Protein AF-A0A4D8PKE2-F1 (afdb_monomer_lite)

Secondary structure (DSSP, 8-state):
--SS-HHHHHHHHHHHHHHHHT--SSHHHHHHHHHHHHHHHHHHHHHHTS---SHHHHHHHHHHHH-TTTS----HHHHHHHHHHHHHHHHHHHHHHHHHHHTS-------PPPEETTTTEEHHHHHHHHHHHHHTT-HHHHHHHHHHHHHS---SHHHHHHHHHHHH-GGG--SSS-HHHHHHHHHHHHHHHHHHHHSSS-PPPPEETTTTEEHHHHHHHHHHHHHHHHTS--SSHHHHHHHHHHHHHHHHHHHHHHTSPP-SHHHHHHHHHHHH-GGG-TTTSSTHHHHHHHHHHHHHHHHHHHS---HHHHHHHHHHHHHHHHHHH----SS--HHHHHHHHHHHT--HHHHHHHHHHHHHHHHHH--

Sequence (371 aa):
MLGIPFREAATRLAALVKEQDELPDTPEADARSDEITEQWEVLGRAILGSIPRTPADSVAVIDTALCPAIGPNMDRTVATLFQRVRGVLVQAALDAVQREEGSASKATGGEASTMIPGIGLTFTEAAQQIADLVRDGLYHKFEPLEDALLAAQPVTPLDLLAVIDRLLCPEIGLVGEGHRHALALQRVRKALDALFVASVGRATSTVIPSLGLTFRDAVDRCLNLIAQQNSTPTDTEEGEARADAIAVQWIRLADKLLSAVPVNMADGAAIADLLLDDCAGLPNAGVHGAKLVAFSHLRDLLARQGVPASETESFSAGVAAFDGAAAKALCMPTAPTLAMIEAGAAAGGIDPEQARAIYAAMAAAFVKEAA

pLDDT: mean 76.22, std 15.74, range [36.66, 96.5]

Organism: NCBI:txid2970906

Radius of gyration: 29.37 Å; chains: 1; bounding box: 65×68×92 Å

Foldseek 3Di:
DPPDDLVVLLVVLVVLVVVLVPFDPDPVSVVVNVVSLVVSQVSLCVLCVDDQPALVSLLSNLSSLLPPSHHDPDDPVVSVVSVQSNVVSVVVRVVVVCVVVVVPDDDDDFDDADAQPPPRDGLVRLLVVLVVCVVVVVVVPNVVSLLSLLVGQGQALVSLLSLLVVLLNPVVPHAADDPSNLSSLVSSLVNLVVVCVVPPDNDDADALVVVRDGLLRLLVVLVVLLVVLVPQDPPDPVSVVVSVVSLVVSLVSLLSSLLDQGPASVNLSSNSSSSNPNSNVCVPSPCSVSPSNSSVSSSVRSVVVSPDPPCVVVVVVVVVVCVVVCVVVVPPPPADDQVQLVVQCVVVVHDSVVSRVVSNVVVVVVVVVVD

Structure (mmCIF, N/CA/C/O backbone):
data_AF-A0A4D8PKE2-F1
#
_entry.id   AF-A0A4D8PKE2-F1
#
loop_
_atom_site.group_PDB
_atom_site.id
_atom_site.type_symbol
_atom_site.label_atom_id
_atom_site.label_alt_id
_atom_site.label_comp_id
_atom_site.label_asym_id
_atom_site.label_entity_id
_atom_site.label_seq_id
_atom_site.pdbx_PDB_ins_code
_atom_site.Cartn_x
_atom_site.Cartn_y
_atom_site.Cartn_z
_atom_site.occupancy
_atom_site.B_iso_or_equiv
_atom_site.auth_seq_id
_atom_site.auth_comp_id
_atom_site.auth_asym_id
_atom_site.auth_atom_id
_atom_site.pdbx_PDB_model_num
ATOM 1 N N . MET A 1 1 ? -31.417 5.373 -16.799 1.00 56.44 1 MET A N 1
ATOM 2 C CA . MET A 1 1 ? -31.379 4.820 -15.428 1.00 56.44 1 MET A CA 1
ATOM 3 C C . MET A 1 1 ? -30.829 3.412 -15.546 1.00 56.44 1 MET A C 1
ATOM 5 O O . MET A 1 1 ? -31.396 2.652 -16.321 1.00 56.44 1 MET A O 1
ATOM 9 N N . LEU A 1 2 ? -29.720 3.089 -14.873 1.00 65.50 2 LEU A N 1
ATOM 10 C CA . LEU A 1 2 ? -29.216 1.714 -14.803 1.00 65.50 2 LEU A CA 1
ATOM 11 C C . LEU A 1 2 ? -30.296 0.852 -14.135 1.00 65.50 2 LEU A C 1
ATOM 13 O O . LEU A 1 2 ? -30.679 1.122 -13.002 1.00 65.50 2 LEU A O 1
ATOM 17 N N . GLY A 1 3 ? -30.830 -0.149 -14.835 1.00 81.62 3 GLY A N 1
ATOM 18 C CA . GLY A 1 3 ? -31.803 -1.098 -14.271 1.00 81.62 3 GLY A CA 1
ATOM 19 C C . GLY A 1 3 ? -31.197 -2.073 -13.251 1.00 81.62 3 GLY A C 1
ATOM 20 O O . GLY A 1 3 ? -31.859 -3.032 -12.872 1.00 81.62 3 GLY A O 1
ATOM 21 N N . ILE A 1 4 ? -29.942 -1.845 -12.851 1.00 86.25 4 ILE A N 1
ATOM 22 C CA . ILE A 1 4 ? -29.127 -2.653 -11.941 1.00 86.25 4 ILE A CA 1
ATOM 23 C C . ILE A 1 4 ? -28.296 -1.725 -11.027 1.00 86.25 4 ILE A C 1
ATOM 25 O O . ILE A 1 4 ? -28.011 -0.590 -11.423 1.00 86.25 4 ILE A O 1
ATOM 29 N N . PRO A 1 5 ? -27.891 -2.165 -9.822 1.00 87.06 5 PRO A N 1
ATOM 30 C CA . PRO A 1 5 ? -27.025 -1.390 -8.928 1.00 87.06 5 PRO A CA 1
ATOM 31 C C . PRO A 1 5 ? -25.663 -1.039 -9.554 1.00 87.06 5 PRO A C 1
ATOM 33 O O . PRO A 1 5 ? -25.086 -1.846 -10.281 1.00 87.06 5 PRO A O 1
ATOM 36 N N . PHE A 1 6 ? -25.094 0.127 -9.214 1.00 81.12 6 PHE A N 1
ATOM 37 C CA . PHE A 1 6 ? -23.800 0.595 -9.747 1.00 81.12 6 PHE A CA 1
ATOM 38 C C . PHE A 1 6 ? -22.657 -0.398 -9.535 1.00 81.12 6 PHE A C 1
ATOM 40 O O . PHE A 1 6 ? -21.868 -0.635 -10.444 1.00 81.12 6 PHE A O 1
ATOM 47 N N . ARG A 1 7 ? -22.572 -0.999 -8.343 1.00 78.56 7 ARG A N 1
ATOM 48 C CA . ARG A 1 7 ? -21.528 -1.979 -8.022 1.00 78.56 7 ARG A CA 1
ATOM 49 C C . ARG A 1 7 ? -21.616 -3.220 -8.911 1.00 78.56 7 ARG A C 1
ATOM 51 O O . ARG A 1 7 ? -20.594 -3.720 -9.373 1.00 78.56 7 ARG A O 1
ATOM 58 N N . GLU A 1 8 ? -22.829 -3.703 -9.158 1.00 83.19 8 GLU A N 1
ATOM 59 C CA . GLU A 1 8 ? -23.075 -4.856 -10.027 1.00 83.19 8 GLU A CA 1
ATOM 60 C C . GLU A 1 8 ? -22.769 -4.511 -11.490 1.00 83.19 8 GLU A C 1
ATOM 62 O O . GLU A 1 8 ? -22.098 -5.279 -12.176 1.00 83.19 8 GLU A O 1
ATOM 67 N N . ALA A 1 9 ? -23.159 -3.311 -11.931 1.00 83.44 9 ALA A N 1
ATOM 68 C CA . ALA A 1 9 ? -22.819 -2.784 -13.248 1.00 83.44 9 ALA A CA 1
ATOM 69 C C . ALA A 1 9 ? -21.296 -2.691 -13.452 1.00 83.44 9 ALA A C 1
ATOM 71 O O . ALA A 1 9 ? -20.786 -3.210 -14.439 1.00 83.44 9 ALA A O 1
ATOM 72 N N . ALA A 1 10 ? -20.557 -2.107 -12.505 1.00 78.00 10 ALA A N 1
ATOM 73 C CA . ALA A 1 10 ? -19.098 -1.998 -12.575 1.00 78.00 10 ALA A CA 1
ATOM 74 C C . ALA A 1 10 ? -18.398 -3.369 -12.521 1.00 78.00 10 ALA A C 1
ATOM 76 O O . ALA A 1 10 ? -17.440 -3.605 -13.251 1.00 78.00 10 ALA A O 1
ATOM 77 N N . THR A 1 11 ? -18.905 -4.307 -11.713 1.00 85.00 11 THR A N 1
ATOM 78 C CA . THR A 1 11 ? -18.372 -5.682 -11.657 1.00 85.00 11 THR A CA 1
ATOM 79 C C . THR A 1 11 ? -18.560 -6.400 -12.993 1.00 85.00 11 THR A C 1
ATOM 81 O O . THR A 1 11 ? -17.630 -7.023 -13.502 1.00 85.00 11 THR A O 1
ATOM 84 N N . ARG A 1 12 ? -19.750 -6.282 -13.593 1.00 89.81 12 ARG A N 1
ATOM 85 C CA . ARG A 1 12 ? -20.046 -6.852 -14.911 1.00 89.81 12 ARG A CA 1
ATOM 86 C C . ARG A 1 12 ? -19.188 -6.224 -16.007 1.00 89.81 12 ARG A C 1
ATOM 88 O O . ARG A 1 12 ? -18.725 -6.933 -16.890 1.00 89.81 12 ARG A O 1
ATOM 95 N N . LEU A 1 13 ? -18.954 -4.919 -15.928 1.00 86.50 13 LEU A N 1
ATOM 96 C CA . LEU A 1 13 ? -18.088 -4.195 -16.850 1.00 86.50 13 LEU A CA 1
ATOM 97 C C . LEU A 1 13 ? -16.643 -4.707 -16.803 1.00 86.50 13 LEU A C 1
ATOM 99 O O . LEU A 1 13 ? -16.076 -5.029 -17.841 1.00 86.50 13 LEU A O 1
ATOM 103 N N . ALA A 1 14 ? -16.077 -4.850 -15.601 1.00 82.94 14 ALA A N 1
ATOM 104 C CA . ALA A 1 14 ? -14.731 -5.388 -15.416 1.00 82.94 14 ALA A CA 1
ATOM 105 C C . ALA A 1 14 ? -14.609 -6.832 -15.928 1.00 82.94 14 ALA A C 1
ATOM 107 O O . ALA A 1 14 ? -13.584 -7.198 -16.498 1.00 82.94 14 ALA A O 1
ATOM 108 N N . ALA A 1 15 ? -15.659 -7.643 -15.760 1.00 90.75 15 ALA A N 1
ATOM 109 C CA . ALA A 1 15 ? -15.700 -9.000 -16.295 1.00 90.75 15 ALA A CA 1
ATOM 110 C C . ALA A 1 15 ? -15.700 -9.024 -17.832 1.00 90.75 15 ALA A C 1
ATOM 112 O O . ALA A 1 15 ? -14.986 -9.835 -18.406 1.00 90.75 15 ALA A O 1
ATOM 113 N N . LEU A 1 16 ? -16.441 -8.120 -18.486 1.00 89.69 16 LEU A N 1
ATOM 114 C CA . LEU A 1 16 ? -16.464 -8.002 -19.949 1.00 89.69 16 LEU A CA 1
ATOM 115 C C . LEU A 1 16 ? -15.104 -7.568 -20.513 1.00 89.69 16 LEU A C 1
ATOM 117 O O . LEU A 1 16 ? -14.619 -8.185 -21.453 1.00 89.69 16 LEU A O 1
ATOM 121 N N . VAL A 1 17 ? -14.461 -6.560 -19.913 1.00 86.69 17 VAL A N 1
ATOM 122 C CA . VAL A 1 17 ? -13.112 -6.122 -20.330 1.00 86.69 17 VAL A CA 1
ATOM 123 C C . VAL A 1 17 ? -12.108 -7.264 -20.187 1.00 86.69 17 VAL A C 1
ATOM 125 O O . VAL A 1 17 ? -11.341 -7.538 -21.102 1.00 86.69 17 VAL A O 1
ATOM 128 N N . LYS A 1 18 ? -12.166 -7.993 -19.069 1.00 89.38 18 LYS A N 1
ATOM 129 C CA . LYS A 1 18 ? -11.310 -9.158 -18.853 1.00 89.38 18 LYS A CA 1
ATOM 130 C C . LYS A 1 18 ? -11.583 -10.284 -19.859 1.00 89.38 18 LYS A C 1
ATOM 1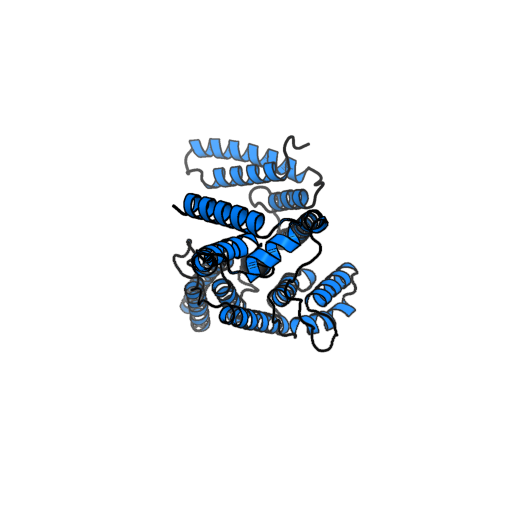32 O O . LYS A 1 18 ? -10.636 -10.887 -20.347 1.00 89.38 18 LYS A O 1
ATOM 137 N N . GLU A 1 19 ? -12.850 -10.578 -20.155 1.00 92.94 19 GLU A N 1
ATOM 138 C CA . GLU A 1 19 ? -13.221 -11.585 -21.159 1.00 92.94 19 GLU A CA 1
ATOM 139 C C . GLU A 1 19 ? -12.631 -11.223 -22.526 1.00 92.94 19 GLU A C 1
ATOM 141 O O . GLU A 1 19 ? -12.093 -12.096 -23.198 1.00 92.94 19 GLU A O 1
ATOM 146 N N . GLN A 1 20 ? -12.673 -9.941 -22.901 1.00 89.31 20 GLN A N 1
ATOM 147 C CA . GLN A 1 20 ? -12.077 -9.448 -24.140 1.00 89.31 20 GLN A CA 1
ATOM 148 C C . GLN A 1 20 ? -10.550 -9.598 -24.165 1.00 89.31 20 GLN A C 1
ATOM 150 O O . GLN A 1 20 ? -10.014 -10.070 -25.163 1.00 89.31 20 GLN A O 1
ATOM 155 N N . ASP A 1 21 ? -9.861 -9.246 -23.074 1.00 88.00 21 ASP A N 1
ATOM 156 C CA . ASP A 1 21 ? -8.399 -9.375 -22.953 1.00 88.00 21 ASP A CA 1
ATOM 157 C C . ASP A 1 21 ? -7.917 -10.839 -23.034 1.00 88.00 21 ASP A C 1
ATOM 159 O O . ASP A 1 21 ? -6.763 -11.104 -23.376 1.00 88.00 21 ASP A O 1
ATOM 163 N N . GLU A 1 22 ? -8.785 -11.801 -22.703 1.00 93.19 22 GLU A N 1
ATOM 164 C CA . GLU A 1 22 ? -8.491 -13.240 -22.711 1.00 93.19 22 GLU A CA 1
ATOM 165 C C . GLU A 1 22 ? -8.842 -13.935 -24.044 1.00 93.19 22 GLU A C 1
ATOM 167 O O . GLU A 1 22 ? -8.567 -15.131 -24.201 1.00 93.19 22 GLU A O 1
ATOM 172 N N . LEU A 1 23 ? -9.430 -13.223 -25.014 1.00 92.38 23 LEU A N 1
ATOM 173 C CA . LEU A 1 23 ? -9.794 -13.798 -26.309 1.00 92.38 23 LEU A CA 1
ATOM 174 C C . LEU A 1 23 ? -8.551 -14.200 -27.137 1.00 92.38 23 LEU A C 1
ATOM 176 O O . LEU A 1 23 ? -7.570 -13.458 -27.199 1.00 92.38 23 LEU A O 1
ATOM 180 N N . PRO A 1 24 ? -8.569 -15.372 -27.805 1.00 90.38 24 PRO A N 1
ATOM 181 C CA . PRO A 1 24 ? -7.471 -15.804 -28.669 1.00 90.38 24 PRO A CA 1
ATOM 182 C C . PRO A 1 24 ? -7.448 -15.017 -29.986 1.00 90.38 24 PRO A C 1
ATOM 184 O O . PRO A 1 24 ? -8.496 -14.651 -30.496 1.00 90.38 24 PRO A O 1
ATOM 187 N N . ASP A 1 25 ? -6.275 -14.837 -30.594 1.00 92.69 25 ASP A N 1
ATOM 188 C CA . ASP A 1 25 ? -6.114 -14.152 -31.891 1.00 92.69 25 ASP A CA 1
ATOM 189 C C . ASP A 1 25 ? -6.652 -15.019 -33.052 1.00 92.69 25 ASP A C 1
ATOM 191 O O . ASP A 1 25 ? -5.927 -15.807 -33.667 1.00 92.69 25 ASP A O 1
ATOM 195 N N . THR A 1 26 ? -7.970 -14.964 -33.270 1.00 95.00 26 THR A N 1
ATOM 196 C CA . THR A 1 26 ? -8.702 -15.751 -34.274 1.00 95.00 26 THR A CA 1
ATOM 197 C C . THR A 1 26 ? -9.858 -14.938 -34.867 1.00 95.00 26 THR A C 1
ATOM 199 O O . THR A 1 26 ? -10.459 -14.139 -34.151 1.00 95.00 26 THR A O 1
ATOM 202 N N . PRO A 1 27 ? -10.261 -15.182 -36.128 1.00 90.38 27 PRO A N 1
ATOM 203 C CA . PRO A 1 27 ? -11.373 -14.455 -36.749 1.00 90.38 27 PRO A CA 1
ATOM 204 C C . PRO A 1 27 ? -12.706 -14.587 -35.993 1.00 90.38 27 PRO A C 1
ATOM 206 O O . PRO A 1 27 ? -13.516 -13.662 -35.970 1.00 90.38 27 PRO A O 1
ATOM 209 N N . GLU A 1 28 ? -12.964 -15.737 -35.367 1.00 90.06 28 GLU A N 1
ATOM 210 C CA . GLU A 1 28 ? -14.149 -15.944 -34.530 1.00 90.06 28 GLU A CA 1
ATOM 211 C C . GLU A 1 28 ? -14.091 -15.128 -33.231 1.00 90.06 28 GLU A C 1
ATOM 213 O O . GLU A 1 28 ? -15.124 -14.669 -32.738 1.00 90.06 28 GLU A O 1
ATOM 218 N N . ALA A 1 29 ? -12.891 -14.931 -32.684 1.00 91.56 29 ALA A N 1
ATOM 219 C CA . ALA A 1 29 ? -12.680 -14.083 -31.524 1.00 91.56 29 ALA A CA 1
ATOM 220 C C . ALA A 1 29 ? -12.801 -12.593 -31.858 1.00 91.56 29 ALA A C 1
ATOM 222 O O . ALA A 1 29 ? -13.272 -11.851 -31.005 1.00 91.56 29 ALA A O 1
ATOM 223 N N . ASP A 1 30 ? -12.489 -12.162 -33.083 1.00 89.12 30 ASP A N 1
ATOM 224 C CA . ASP A 1 30 ? -12.721 -10.777 -33.516 1.00 89.12 30 ASP A CA 1
ATOM 225 C C . ASP A 1 30 ? -14.213 -10.421 -33.442 1.00 89.12 30 ASP A C 1
ATOM 227 O O . ASP A 1 30 ? -14.597 -9.433 -32.818 1.00 89.12 30 ASP A O 1
ATOM 231 N N . ALA A 1 31 ? -15.082 -11.288 -33.976 1.00 92.81 31 ALA A N 1
ATOM 232 C CA . ALA A 1 31 ? -16.530 -11.086 -33.906 1.00 92.81 31 ALA A CA 1
ATOM 233 C C . ALA A 1 31 ? -17.052 -11.070 -32.455 1.00 92.81 31 ALA A C 1
ATOM 235 O O . ALA A 1 31 ? -17.973 -10.321 -32.125 1.00 92.81 31 ALA A O 1
ATOM 236 N N . ARG A 1 32 ? -16.459 -11.887 -31.573 1.00 94.06 32 ARG A N 1
ATOM 237 C CA . ARG A 1 32 ? -16.784 -11.891 -30.139 1.00 94.06 32 ARG A CA 1
ATOM 238 C C . ARG A 1 32 ? -16.260 -10.639 -29.430 1.00 94.06 32 ARG A C 1
ATOM 240 O O . ARG A 1 32 ? -16.947 -10.111 -28.561 1.00 94.06 32 ARG A O 1
ATOM 247 N N . SER A 1 33 ? -15.078 -10.162 -29.806 1.00 91.62 33 SER A N 1
ATOM 248 C CA . SER A 1 33 ? -14.458 -8.938 -29.298 1.00 91.62 33 SER A CA 1
ATOM 249 C C . SER A 1 33 ? -15.324 -7.723 -29.619 1.00 91.62 33 SER A C 1
ATOM 251 O O . SER A 1 33 ? -15.584 -6.914 -28.729 1.00 91.62 33 SER A O 1
ATOM 253 N N . ASP A 1 34 ? -15.865 -7.640 -30.837 1.00 91.56 34 ASP A N 1
ATOM 254 C CA . ASP A 1 34 ? -16.797 -6.582 -31.241 1.00 91.56 34 ASP A CA 1
ATOM 255 C C . ASP A 1 34 ? -18.087 -6.604 -30.400 1.00 91.56 34 ASP A C 1
ATOM 257 O O . ASP A 1 34 ? -18.522 -5.569 -29.890 1.00 91.56 34 ASP A O 1
ATOM 261 N N . GLU A 1 35 ? -18.672 -7.789 -30.186 1.00 93.62 35 GLU A N 1
ATOM 262 C CA . GLU A 1 35 ? -19.875 -7.951 -29.357 1.00 93.62 35 GLU A CA 1
ATOM 263 C C . GLU A 1 35 ? -19.622 -7.538 -27.897 1.00 93.62 35 GLU A C 1
ATOM 265 O O . GLU A 1 35 ? -20.424 -6.821 -27.293 1.00 93.62 35 GLU A O 1
ATOM 270 N N . ILE A 1 36 ? -18.500 -7.975 -27.316 1.00 90.56 36 ILE A N 1
ATOM 271 C CA . ILE A 1 36 ? -18.108 -7.612 -25.949 1.00 90.56 36 ILE A CA 1
ATOM 272 C C . ILE A 1 36 ? -17.840 -6.106 -25.851 1.00 90.56 36 ILE A C 1
ATOM 274 O O . ILE A 1 36 ? -18.268 -5.484 -24.875 1.00 90.56 36 ILE A O 1
ATOM 278 N N . THR A 1 37 ? -17.210 -5.520 -26.875 1.00 89.75 37 THR A N 1
ATOM 279 C CA . THR A 1 37 ? -16.953 -4.077 -26.977 1.00 89.75 37 THR A CA 1
ATOM 280 C C . THR A 1 37 ? -18.236 -3.277 -26.910 1.00 89.75 37 THR A C 1
ATOM 282 O O . THR A 1 37 ? -18.372 -2.392 -26.066 1.00 89.75 37 THR A O 1
ATOM 285 N N . GLU A 1 38 ? -19.224 -3.634 -27.727 1.00 91.75 38 GLU A N 1
ATOM 286 C CA . GLU A 1 38 ? -20.524 -2.970 -27.705 1.00 91.75 38 GLU A CA 1
ATOM 287 C C . GLU A 1 38 ? -21.188 -3.079 -26.319 1.00 91.75 38 GLU A C 1
ATOM 289 O O . GLU A 1 38 ? -21.714 -2.095 -25.786 1.00 91.75 38 GLU A O 1
ATOM 294 N N . GLN A 1 39 ? -21.120 -4.256 -25.687 1.00 89.62 39 GLN A N 1
ATOM 295 C CA . GLN A 1 39 ? -21.717 -4.482 -24.371 1.00 89.62 39 GLN A CA 1
ATOM 296 C C . GLN A 1 39 ? -21.064 -3.645 -23.268 1.00 89.62 39 GLN A C 1
ATOM 298 O O . GLN A 1 39 ? -21.783 -3.021 -22.472 1.00 89.62 39 GLN A O 1
ATOM 303 N N . TRP A 1 40 ? -19.730 -3.617 -23.187 1.00 90.19 40 TRP A N 1
ATOM 304 C CA . TRP A 1 40 ? -19.072 -2.819 -22.159 1.00 90.19 40 TRP A CA 1
ATOM 305 C C . TRP A 1 40 ? -19.150 -1.324 -22.473 1.00 90.19 40 TRP A C 1
ATOM 307 O O . TRP A 1 40 ? -19.299 -0.540 -21.540 1.00 90.19 40 TRP A O 1
ATOM 317 N N . GLU A 1 41 ? -19.174 -0.888 -23.737 1.00 85.75 41 GLU A N 1
ATOM 318 C CA . GLU A 1 41 ? -19.356 0.529 -24.079 1.00 85.75 41 GLU A CA 1
ATOM 319 C C . GLU A 1 41 ? -20.720 1.062 -23.628 1.00 85.75 41 GLU A C 1
ATOM 321 O O . GLU A 1 41 ? -20.819 2.163 -23.070 1.00 85.75 41 GLU A O 1
ATOM 326 N N . VAL A 1 42 ? -21.787 0.294 -23.873 1.00 90.06 42 VAL A N 1
ATOM 327 C CA . VAL A 1 42 ? -23.150 0.653 -23.458 1.00 90.06 42 VAL A CA 1
ATOM 328 C C . VAL A 1 42 ? -23.226 0.741 -21.935 1.00 90.06 42 VAL A C 1
ATOM 330 O O . VAL A 1 42 ? -23.769 1.709 -21.391 1.00 90.06 42 VAL A O 1
ATOM 333 N N . LEU A 1 43 ? -22.655 -0.241 -21.236 1.00 87.31 43 LEU A N 1
ATOM 334 C CA . LEU A 1 43 ? -22.664 -0.295 -19.778 1.00 87.31 43 LEU A CA 1
ATOM 335 C C . LEU A 1 43 ? -21.788 0.805 -19.155 1.00 87.31 43 LEU A C 1
ATOM 337 O O . LEU A 1 43 ? -22.222 1.478 -18.219 1.00 87.31 43 LEU A O 1
ATOM 341 N N . GLY A 1 44 ? -20.605 1.050 -19.717 1.00 83.44 44 GLY A N 1
ATOM 342 C CA . GLY A 1 44 ? -19.683 2.107 -19.315 1.00 83.44 44 GLY A CA 1
ATOM 343 C C . GLY A 1 44 ? -20.302 3.492 -19.479 1.00 83.44 44 GLY A C 1
ATOM 344 O O . GLY A 1 44 ? -20.326 4.271 -18.527 1.00 83.44 44 GLY A O 1
ATOM 345 N N . ARG A 1 45 ? -20.922 3.780 -20.634 1.00 84.38 45 ARG A N 1
ATOM 346 C CA . ARG A 1 45 ? -21.674 5.031 -20.843 1.00 84.38 45 ARG A CA 1
ATOM 347 C C . ARG A 1 45 ? -22.841 5.178 -19.873 1.00 84.38 45 ARG A C 1
ATOM 349 O O . ARG A 1 45 ? -23.084 6.278 -19.381 1.00 84.38 45 ARG A O 1
ATOM 356 N N . ALA A 1 46 ? -23.553 4.093 -19.573 1.00 85.19 46 ALA A N 1
ATOM 357 C CA . ALA A 1 46 ? -24.648 4.127 -18.610 1.00 85.19 46 ALA A CA 1
ATOM 358 C C . ALA A 1 46 ? -24.163 4.444 -17.183 1.00 85.19 46 ALA A C 1
ATOM 360 O O . ALA A 1 46 ? -24.835 5.201 -16.480 1.00 85.19 46 ALA A O 1
ATOM 361 N N . ILE A 1 47 ? -23.006 3.918 -16.768 1.00 81.94 47 ILE A N 1
ATOM 362 C CA . ILE A 1 47 ? -22.373 4.232 -15.478 1.00 81.94 47 ILE A CA 1
ATOM 363 C C . ILE A 1 47 ? -21.890 5.683 -15.449 1.00 81.94 47 ILE A C 1
ATOM 365 O O . ILE A 1 47 ? -22.288 6.430 -14.557 1.00 81.94 47 ILE A O 1
ATOM 369 N N . LEU A 1 48 ? -21.113 6.110 -16.447 1.00 84.31 48 LEU A N 1
ATOM 370 C CA . LEU A 1 48 ? -20.546 7.463 -16.514 1.00 84.31 48 LEU A CA 1
ATOM 371 C C . LEU A 1 48 ? -21.613 8.558 -16.667 1.00 84.31 48 LEU A C 1
ATOM 373 O O . LEU A 1 48 ? -21.433 9.670 -16.178 1.00 84.31 48 LEU A O 1
ATOM 377 N N . GLY A 1 49 ? -22.731 8.256 -17.329 1.00 82.69 49 GLY A N 1
ATOM 378 C CA . GLY A 1 49 ? -23.856 9.178 -17.498 1.00 82.69 49 GLY A CA 1
ATOM 379 C C . GLY A 1 49 ? -24.833 9.217 -16.319 1.00 82.69 49 GLY A C 1
ATOM 380 O O . GLY A 1 49 ? -25.791 9.992 -16.349 1.00 82.69 49 GLY A O 1
ATOM 381 N N . SER A 1 50 ? -24.643 8.378 -15.297 1.00 83.19 50 SER A N 1
ATOM 382 C CA . SER A 1 50 ? -25.533 8.313 -14.137 1.00 83.19 50 SER A CA 1
ATOM 383 C C . SER A 1 50 ? -24.986 9.134 -12.966 1.00 83.19 50 SER A C 1
ATOM 385 O O . SER A 1 50 ? -23.790 9.158 -12.704 1.00 83.19 50 SER A O 1
ATOM 387 N N . ILE A 1 51 ? -25.879 9.794 -12.222 1.00 86.56 51 ILE A N 1
ATOM 388 C CA . ILE A 1 51 ? -25.508 10.563 -11.026 1.00 86.56 51 ILE A CA 1
ATOM 389 C C . ILE A 1 51 ? -25.368 9.585 -9.846 1.00 86.56 51 ILE A C 1
ATOM 391 O O . ILE A 1 51 ? -26.382 8.985 -9.463 1.00 86.56 51 ILE A O 1
ATOM 395 N N . PRO A 1 52 ? -24.165 9.406 -9.265 1.00 83.38 52 PRO A N 1
ATOM 396 C CA . PRO A 1 52 ? -23.979 8.534 -8.109 1.00 83.38 52 PRO A CA 1
ATOM 397 C C . PRO A 1 52 ? -24.726 9.098 -6.893 1.00 83.38 52 PRO A C 1
ATOM 399 O O . PRO A 1 52 ? -24.746 10.312 -6.682 1.00 83.38 52 PRO A O 1
ATOM 402 N N . ARG A 1 53 ? -25.372 8.231 -6.103 1.00 83.81 53 ARG A N 1
ATOM 403 C CA . ARG A 1 53 ? -26.181 8.642 -4.935 1.00 83.81 53 ARG A CA 1
ATOM 404 C C . ARG A 1 53 ? -25.515 8.324 -3.605 1.00 83.81 53 ARG A C 1
ATOM 406 O O . ARG A 1 53 ? -25.898 8.889 -2.585 1.00 83.81 53 ARG A O 1
ATOM 413 N N . THR A 1 54 ? -24.533 7.436 -3.622 1.00 81.75 54 THR A N 1
ATOM 414 C CA . THR A 1 54 ? -23.738 7.043 -2.461 1.00 81.75 54 THR A CA 1
ATOM 415 C C . THR A 1 54 ? -22.244 7.170 -2.773 1.00 81.75 54 THR A C 1
ATOM 417 O O . THR A 1 54 ? -21.863 7.120 -3.946 1.00 81.75 54 THR A O 1
ATOM 420 N N . PRO A 1 55 ? -21.369 7.281 -1.756 1.00 75.88 55 PRO A N 1
ATOM 421 C CA . PRO A 1 55 ? -19.921 7.238 -1.967 1.00 75.88 55 PRO A CA 1
ATOM 422 C C . PRO A 1 55 ? -19.463 5.975 -2.711 1.00 75.88 55 PRO A C 1
ATOM 424 O O . PRO A 1 55 ? -18.592 6.051 -3.572 1.00 75.88 55 PRO A O 1
ATOM 427 N N . ALA A 1 56 ? -20.099 4.828 -2.448 1.00 74.06 56 ALA A N 1
ATOM 428 C CA . ALA A 1 56 ? -19.830 3.579 -3.158 1.00 74.06 56 ALA A CA 1
ATOM 429 C C . ALA A 1 56 ? -20.198 3.657 -4.653 1.00 74.06 56 ALA A C 1
ATOM 431 O O . ALA A 1 56 ? -19.440 3.174 -5.495 1.00 74.06 56 ALA A O 1
ATOM 432 N N . ASP A 1 57 ? -21.312 4.313 -5.000 1.00 79.38 57 ASP A N 1
ATOM 433 C CA . ASP A 1 57 ? -21.662 4.577 -6.403 1.00 79.38 57 ASP A CA 1
ATOM 434 C C . ASP A 1 57 ? -20.619 5.487 -7.062 1.00 79.38 57 ASP A C 1
ATOM 436 O O . ASP A 1 57 ? -20.232 5.263 -8.207 1.00 79.38 57 ASP A O 1
ATOM 440 N N . SER A 1 58 ? -20.127 6.501 -6.341 1.00 78.62 58 SER A N 1
ATOM 441 C CA . SER A 1 58 ? -19.090 7.406 -6.846 1.00 78.62 58 SER A CA 1
ATOM 442 C C . SER A 1 58 ? -17.768 6.677 -7.108 1.00 78.62 58 SER A C 1
ATOM 444 O O . SER A 1 58 ? -17.122 6.951 -8.118 1.00 78.62 58 SER A O 1
ATOM 446 N N . VAL A 1 59 ? -17.388 5.714 -6.259 1.00 77.38 59 VAL A N 1
ATOM 447 C CA . VAL A 1 59 ? -16.225 4.842 -6.505 1.00 77.38 59 VAL A CA 1
ATOM 448 C C . VAL A 1 59 ? -16.430 4.014 -7.772 1.00 77.38 59 VAL A C 1
ATOM 450 O O . VAL A 1 59 ? -15.539 3.985 -8.614 1.00 77.38 59 VAL A O 1
ATOM 453 N N . ALA A 1 60 ? -17.609 3.415 -7.964 1.00 75.75 60 ALA A N 1
ATOM 454 C CA . ALA A 1 60 ? -17.912 2.629 -9.163 1.00 75.75 60 ALA A CA 1
ATOM 455 C C . ALA A 1 60 ? -17.843 3.462 -10.461 1.00 75.75 60 ALA A C 1
ATOM 457 O O . ALA A 1 60 ? -17.347 2.984 -11.484 1.00 75.75 60 ALA A O 1
ATOM 458 N N . VAL A 1 61 ? -18.297 4.721 -10.420 1.00 78.31 61 VAL A N 1
ATOM 459 C CA . VAL A 1 61 ? -18.177 5.667 -11.545 1.00 78.31 61 VAL A CA 1
ATOM 460 C C . VAL A 1 61 ? -16.714 5.987 -11.846 1.00 78.31 61 VAL A C 1
ATOM 462 O O . VAL A 1 61 ? -16.315 5.985 -13.008 1.00 78.31 61 VAL A O 1
ATOM 465 N N . ILE A 1 62 ? -15.903 6.233 -10.816 1.00 79.31 62 ILE A N 1
ATOM 466 C CA . ILE A 1 62 ? -14.483 6.554 -10.989 1.00 79.31 62 ILE A CA 1
ATOM 467 C C . ILE A 1 62 ? -13.685 5.344 -11.475 1.00 79.31 62 ILE A C 1
ATOM 469 O O . ILE A 1 62 ? -12.875 5.496 -12.382 1.00 79.31 62 ILE A O 1
ATOM 473 N N . ASP A 1 63 ? -13.946 4.151 -10.943 1.00 79.62 63 ASP A N 1
ATOM 474 C CA . ASP A 1 63 ? -13.330 2.907 -11.418 1.00 79.62 63 ASP A CA 1
ATOM 475 C C . ASP A 1 63 ? -13.634 2.661 -12.896 1.00 79.62 63 ASP A C 1
ATOM 477 O O . ASP A 1 63 ? -12.750 2.295 -13.669 1.00 79.62 63 ASP A O 1
ATOM 481 N N . THR A 1 64 ? -14.863 2.962 -13.313 1.00 80.06 64 THR A N 1
ATOM 482 C CA . THR A 1 64 ? -15.255 2.898 -14.723 1.00 80.06 64 THR A CA 1
ATOM 483 C C . THR A 1 64 ? -14.524 3.945 -15.567 1.00 80.06 64 THR A C 1
ATOM 485 O O . THR A 1 64 ? -14.066 3.636 -16.662 1.00 80.06 64 THR A O 1
ATOM 488 N N . ALA A 1 65 ? -14.370 5.172 -15.061 1.00 78.44 65 ALA A N 1
ATOM 489 C CA . ALA A 1 65 ? -13.665 6.249 -15.759 1.00 78.44 65 ALA A CA 1
ATOM 490 C C . ALA A 1 65 ? -12.149 6.012 -15.867 1.00 78.44 65 ALA A C 1
ATOM 492 O O . ALA A 1 65 ? -11.521 6.503 -16.799 1.00 78.44 65 ALA A O 1
ATOM 493 N N . LEU A 1 66 ? -11.566 5.283 -14.914 1.00 78.44 66 LEU A N 1
ATOM 494 C CA . LEU A 1 66 ? -10.147 4.926 -14.874 1.00 78.44 66 LEU A CA 1
ATOM 495 C C . LEU A 1 66 ? -9.820 3.663 -15.674 1.00 78.44 66 LEU A C 1
ATOM 497 O O . LEU A 1 66 ? -8.643 3.373 -15.886 1.00 78.44 66 LEU A O 1
ATOM 501 N N . CYS A 1 67 ? -10.831 2.903 -16.098 1.00 80.44 67 CYS A N 1
ATOM 502 C CA . CYS A 1 67 ? -10.630 1.717 -16.914 1.00 80.44 67 CYS A CA 1
ATOM 503 C C . CYS A 1 67 ? -10.066 2.126 -18.289 1.00 80.44 67 CYS A C 1
ATOM 505 O O . CYS A 1 67 ? -10.746 2.861 -19.009 1.00 80.44 67 CYS A O 1
ATOM 507 N N . PRO A 1 68 ? -8.869 1.653 -18.693 1.00 75.81 68 PRO A N 1
ATOM 508 C CA . PRO A 1 68 ? -8.225 2.080 -19.939 1.00 75.81 68 PRO A CA 1
ATOM 509 C C . PRO A 1 68 ? -9.042 1.801 -21.202 1.00 75.81 68 PRO A C 1
ATOM 511 O O . PRO A 1 68 ? -8.913 2.528 -22.180 1.00 75.81 68 PRO A O 1
ATOM 514 N N . ALA A 1 69 ? -9.888 0.767 -21.173 1.00 73.12 69 ALA A N 1
ATOM 515 C CA . ALA A 1 69 ? -10.759 0.421 -22.290 1.00 73.12 69 ALA A CA 1
ATOM 516 C C . ALA A 1 69 ? -11.898 1.439 -22.491 1.00 73.12 69 ALA A C 1
ATOM 518 O O . ALA A 1 69 ? -12.380 1.602 -23.602 1.00 73.12 69 ALA A O 1
ATOM 519 N N . ILE A 1 70 ? -12.324 2.142 -21.435 1.00 73.62 70 ILE A N 1
ATOM 520 C CA . ILE A 1 70 ? -13.641 2.806 -21.369 1.00 73.62 70 ILE A CA 1
ATOM 521 C C . ILE A 1 70 ? -13.525 4.297 -21.099 1.00 73.62 70 ILE A C 1
ATOM 523 O O . ILE A 1 70 ? -14.313 5.103 -21.600 1.00 73.62 70 ILE A O 1
ATOM 527 N N . GLY A 1 71 ? -12.572 4.655 -20.242 1.00 65.88 71 GLY A N 1
ATOM 528 C CA . GLY A 1 71 ? -12.327 6.022 -19.846 1.00 65.88 71 GLY A CA 1
ATOM 529 C C . GLY A 1 71 ? -12.032 6.899 -21.059 1.00 65.88 71 GLY A C 1
ATOM 530 O O . GLY A 1 71 ? -11.492 6.422 -22.061 1.00 65.88 71 GLY A O 1
ATOM 531 N N . PRO A 1 72 ? -12.340 8.208 -20.996 1.00 67.06 72 PRO A N 1
ATOM 532 C CA . PRO A 1 72 ? -11.744 9.138 -21.942 1.00 67.06 72 PRO A CA 1
ATOM 533 C C . PRO A 1 72 ? -10.227 8.936 -21.937 1.00 67.06 72 PRO A C 1
ATOM 535 O O . PRO A 1 72 ? -9.660 8.535 -20.923 1.00 67.06 72 PRO A O 1
ATOM 538 N N . ASN A 1 73 ? -9.567 9.225 -23.055 1.00 69.88 73 ASN A N 1
ATOM 539 C CA . ASN A 1 73 ? -8.113 9.166 -23.129 1.00 69.88 73 ASN A CA 1
ATOM 540 C C . ASN A 1 73 ? -7.543 10.235 -22.174 1.00 69.88 73 ASN A C 1
ATOM 542 O O . ASN A 1 73 ? -7.423 11.409 -22.527 1.00 69.88 73 ASN A O 1
ATOM 546 N N . MET A 1 74 ? -7.345 9.851 -20.912 1.00 68.69 74 MET A N 1
ATOM 547 C CA . MET A 1 74 ? -6.937 10.734 -19.832 1.00 68.69 74 MET A CA 1
ATOM 548 C C . MET A 1 74 ? -5.424 10.829 -19.857 1.00 68.69 74 MET A C 1
ATOM 550 O O . MET A 1 74 ? -4.725 9.815 -19.892 1.00 68.69 74 MET A O 1
ATOM 554 N N . ASP A 1 75 ? -4.901 12.048 -19.778 1.00 74.88 75 ASP A N 1
ATOM 555 C CA . ASP A 1 75 ? -3.491 12.191 -19.466 1.00 74.88 75 ASP A CA 1
ATOM 556 C C . ASP A 1 75 ? -3.197 11.659 -18.049 1.00 74.88 75 ASP A C 1
ATOM 558 O O . ASP A 1 75 ? -4.076 11.495 -17.191 1.00 74.88 75 ASP A O 1
ATOM 562 N N . ARG A 1 76 ? -1.917 11.383 -17.795 1.00 61.06 76 ARG A N 1
ATOM 563 C CA . ARG A 1 76 ? -1.444 10.806 -16.533 1.00 61.06 76 ARG A CA 1
ATOM 564 C C . ARG A 1 76 ? -1.812 11.657 -15.312 1.00 61.06 76 ARG A C 1
ATOM 566 O O . ARG A 1 76 ? -2.019 11.106 -14.229 1.00 61.06 76 ARG A O 1
ATOM 573 N N . THR A 1 77 ? -1.902 12.975 -15.468 1.00 53.94 77 THR A N 1
ATOM 574 C CA . THR A 1 77 ? -2.243 13.908 -14.388 1.00 53.94 77 THR A CA 1
ATOM 575 C C . THR A 1 77 ? -3.714 13.766 -14.012 1.00 53.94 77 THR A C 1
ATOM 577 O O . THR A 1 77 ? -4.039 13.654 -12.829 1.00 53.94 77 THR A O 1
ATOM 580 N N . VAL A 1 78 ? -4.599 13.686 -15.008 1.00 54.88 78 VAL A N 1
ATOM 581 C CA . VAL A 1 78 ? -6.039 13.486 -14.807 1.00 54.88 78 VAL A CA 1
ATOM 582 C C . VAL A 1 78 ? -6.321 12.104 -14.215 1.00 54.88 78 VAL A C 1
ATOM 584 O O . VAL A 1 78 ? -7.042 12.012 -13.223 1.00 54.88 78 VAL A O 1
ATOM 587 N N . ALA A 1 79 ? -5.682 11.040 -14.712 1.00 61.84 79 ALA A N 1
ATOM 588 C CA . ALA A 1 79 ? -5.816 9.703 -14.124 1.00 61.84 79 ALA A CA 1
ATOM 589 C C . ALA A 1 79 ? -5.368 9.675 -12.649 1.00 61.84 79 ALA A C 1
ATOM 591 O O . ALA A 1 79 ? -6.037 9.100 -11.789 1.00 61.84 79 ALA A O 1
ATOM 592 N N . THR A 1 80 ? -4.273 10.371 -12.329 1.00 59.72 80 THR A N 1
ATOM 593 C CA . THR A 1 80 ? -3.788 10.512 -10.947 1.00 59.72 80 THR A CA 1
ATOM 594 C C . THR A 1 80 ? -4.797 11.258 -10.069 1.00 59.72 80 THR A C 1
ATOM 596 O O . THR A 1 80 ? -5.018 10.868 -8.924 1.00 59.72 80 THR A O 1
ATOM 599 N N . LEU A 1 81 ? -5.444 12.308 -10.585 1.00 55.91 81 LEU A N 1
ATOM 600 C CA . LEU A 1 81 ? -6.496 13.029 -9.866 1.00 55.91 81 LEU A CA 1
ATOM 601 C C . LEU A 1 81 ? -7.707 12.131 -9.584 1.00 55.91 81 LEU A C 1
ATOM 603 O O . LEU A 1 81 ? -8.182 12.093 -8.452 1.00 55.91 81 LEU A O 1
ATOM 607 N N . PHE A 1 82 ? -8.174 11.371 -10.573 1.00 63.78 82 PHE A N 1
ATOM 608 C CA . PHE A 1 82 ? -9.293 10.444 -10.392 1.00 63.78 82 PHE A CA 1
ATOM 609 C C . PHE A 1 82 ? -8.962 9.343 -9.376 1.00 63.78 82 PHE A C 1
ATOM 611 O O . PHE A 1 82 ? -9.778 9.068 -8.499 1.00 63.78 82 PHE A O 1
ATOM 618 N N . GLN A 1 83 ? -7.744 8.791 -9.397 1.00 67.62 83 GLN A N 1
ATOM 619 C CA . GLN A 1 83 ? -7.273 7.848 -8.372 1.00 67.62 83 GLN A CA 1
ATOM 620 C C . GLN A 1 83 ? -7.260 8.464 -6.961 1.00 67.62 83 GLN A C 1
ATOM 622 O O . GLN A 1 83 ? -7.608 7.802 -5.984 1.00 67.62 83 GLN A O 1
ATOM 627 N N . ARG A 1 84 ? -6.920 9.753 -6.831 1.00 55.91 84 ARG A N 1
ATOM 628 C CA . ARG A 1 84 ? -6.972 10.466 -5.541 1.00 55.91 84 ARG A CA 1
ATOM 629 C C . ARG A 1 84 ? -8.405 10.638 -5.045 1.00 55.91 84 ARG A C 1
ATOM 631 O O . ARG A 1 84 ? -8.692 10.328 -3.891 1.00 55.91 84 ARG A O 1
ATOM 638 N N . VAL A 1 85 ? -9.311 11.086 -5.915 1.00 60.84 85 VAL A N 1
ATOM 639 C CA . VAL A 1 85 ? -10.738 11.248 -5.582 1.00 60.84 85 VAL A CA 1
ATOM 640 C C . VAL A 1 85 ? -11.359 9.897 -5.210 1.00 60.84 85 VAL A C 1
ATOM 642 O O . VAL A 1 85 ? -12.117 9.815 -4.244 1.00 60.84 85 VAL A O 1
ATOM 645 N N . ARG A 1 86 ? -10.971 8.819 -5.904 1.00 77.50 86 ARG A N 1
ATOM 646 C CA . ARG A 1 86 ? -11.341 7.444 -5.555 1.00 77.50 86 ARG A CA 1
ATOM 647 C C . ARG A 1 86 ? -10.959 7.099 -4.117 1.00 77.50 86 ARG A C 1
ATOM 649 O O . ARG A 1 86 ? -11.805 6.610 -3.377 1.00 77.50 86 ARG A O 1
ATOM 656 N N . GLY A 1 87 ? -9.713 7.365 -3.717 1.00 58.88 87 GLY A N 1
ATOM 657 C CA . GLY A 1 87 ? -9.227 7.087 -2.362 1.00 58.88 87 GLY A CA 1
ATOM 658 C C . GLY A 1 87 ? -10.053 7.789 -1.281 1.00 58.88 87 GLY A C 1
ATOM 659 O O . GLY A 1 87 ? -10.481 7.151 -0.320 1.00 58.88 87 GLY A O 1
ATOM 660 N N . VAL A 1 88 ? -10.366 9.074 -1.485 1.00 61.94 88 VAL A N 1
ATOM 661 C CA . VAL A 1 88 ? -11.215 9.858 -0.567 1.00 61.94 88 VAL A CA 1
ATOM 662 C C . VAL A 1 88 ? -12.623 9.266 -0.457 1.00 61.94 88 VAL A C 1
ATOM 664 O O . VAL A 1 88 ? -13.172 9.161 0.638 1.00 61.94 88 VAL A O 1
ATOM 667 N N . LEU A 1 89 ? -13.216 8.843 -1.575 1.00 62.72 89 LEU A N 1
ATOM 668 C CA . LEU A 1 89 ? -14.566 8.272 -1.587 1.00 62.72 89 LEU A CA 1
ATOM 669 C C . LEU A 1 89 ? -14.632 6.871 -0.976 1.00 62.72 89 LEU A C 1
ATOM 671 O O . LEU A 1 89 ? -15.616 6.556 -0.310 1.00 62.72 89 LEU A O 1
ATOM 675 N N . VAL A 1 90 ? -13.592 6.051 -1.155 1.00 66.62 90 VAL A N 1
ATOM 676 C CA . VAL A 1 90 ? -13.464 4.762 -0.458 1.00 66.62 90 VAL A CA 1
ATOM 677 C C . VAL A 1 90 ? -13.404 4.992 1.048 1.00 66.62 90 VAL A C 1
ATOM 679 O O . VAL A 1 90 ? -14.124 4.323 1.783 1.00 66.62 90 VAL A O 1
ATOM 682 N N . GLN A 1 91 ? -12.621 5.973 1.507 1.00 61.66 91 GLN A N 1
ATOM 683 C CA . GLN A 1 91 ? -12.569 6.316 2.927 1.00 61.66 91 GLN A CA 1
ATOM 684 C C . GLN A 1 91 ? -13.934 6.780 3.447 1.00 61.66 91 GLN A C 1
ATOM 686 O O . GLN A 1 91 ? -14.418 6.262 4.446 1.00 61.66 91 GLN A O 1
ATOM 691 N N . ALA A 1 92 ? -14.614 7.673 2.723 1.00 63.66 92 ALA A N 1
ATOM 692 C CA . ALA A 1 92 ? -15.950 8.130 3.097 1.00 63.66 92 ALA A CA 1
ATOM 693 C C . ALA A 1 92 ? -16.984 6.987 3.142 1.00 63.66 92 ALA A C 1
ATOM 695 O O . ALA A 1 92 ? -17.879 7.001 3.989 1.00 63.66 92 ALA A O 1
ATOM 696 N N . ALA A 1 93 ? -16.868 5.998 2.248 1.00 63.91 93 ALA A N 1
ATOM 697 C CA . ALA A 1 93 ? -17.709 4.804 2.253 1.00 63.91 93 ALA A CA 1
ATOM 698 C C . ALA A 1 93 ? -17.425 3.910 3.472 1.00 63.91 93 ALA A C 1
ATOM 700 O O . ALA A 1 93 ? -18.366 3.458 4.120 1.00 63.91 93 ALA A O 1
ATOM 701 N N . LEU A 1 94 ? -16.150 3.692 3.810 1.00 67.19 94 LEU A N 1
ATOM 702 C CA . LEU A 1 94 ? -15.746 2.925 4.992 1.00 67.19 94 LEU A CA 1
ATOM 703 C C . LEU A 1 94 ? -16.221 3.600 6.283 1.00 67.19 94 LEU A C 1
ATOM 705 O O . LEU A 1 94 ? -16.829 2.942 7.123 1.00 67.19 94 LEU A O 1
ATOM 709 N N . ASP A 1 95 ? -16.044 4.916 6.400 1.00 68.25 95 ASP A N 1
ATOM 710 C CA . ASP A 1 95 ? -16.522 5.688 7.547 1.00 68.25 95 ASP A CA 1
ATOM 711 C C . ASP A 1 95 ? -18.054 5.624 7.678 1.00 68.25 95 ASP A C 1
ATOM 713 O O . ASP A 1 95 ? -18.594 5.647 8.783 1.00 68.25 95 ASP A O 1
ATOM 717 N N . ALA A 1 96 ? -18.788 5.584 6.559 1.00 66.44 96 ALA A N 1
ATOM 718 C CA . ALA A 1 96 ? -20.245 5.458 6.573 1.00 66.44 96 ALA A CA 1
ATOM 719 C C . ALA A 1 96 ? -20.688 4.089 7.110 1.00 66.44 96 ALA A C 1
ATOM 721 O O . ALA A 1 96 ? -21.544 4.043 7.991 1.00 66.44 96 ALA A O 1
ATOM 722 N N . VAL A 1 97 ? -20.050 3.003 6.659 1.00 65.75 97 VAL A N 1
ATOM 723 C CA . VAL A 1 97 ? -20.306 1.642 7.163 1.00 65.75 97 VAL A CA 1
ATOM 724 C C . VAL A 1 97 ? -19.966 1.541 8.653 1.00 65.75 97 VAL A C 1
ATOM 726 O O . VAL A 1 97 ? -20.774 1.061 9.443 1.00 65.75 97 VAL A O 1
ATOM 729 N N . GLN A 1 98 ? -18.825 2.091 9.074 1.00 67.06 98 GLN A N 1
ATOM 730 C CA . GLN A 1 98 ? -18.418 2.091 10.482 1.00 67.06 98 GLN A CA 1
ATOM 731 C C . GLN A 1 98 ? -19.347 2.921 11.379 1.00 67.06 98 GLN A C 1
ATOM 733 O O . GLN A 1 98 ? -19.542 2.571 12.541 1.00 67.06 98 GLN A O 1
ATOM 738 N N . ARG A 1 99 ? -19.956 4.007 10.878 1.00 66.25 99 ARG A N 1
ATOM 739 C CA . ARG A 1 99 ? -20.975 4.766 11.633 1.00 66.25 99 ARG A CA 1
ATOM 740 C C . ARG A 1 99 ? -22.287 3.993 11.787 1.00 66.25 99 ARG A C 1
ATOM 742 O O . ARG A 1 99 ? -22.936 4.111 12.829 1.00 66.25 99 ARG A O 1
ATOM 749 N N . GLU A 1 100 ? -22.672 3.211 10.780 1.00 61.34 100 GLU A N 1
ATOM 750 C CA . GLU A 1 100 ? -23.853 2.341 10.849 1.00 61.34 100 GLU A CA 1
ATOM 751 C C . GLU A 1 100 ? -23.636 1.173 11.826 1.00 61.34 100 GLU A C 1
ATOM 753 O O . GLU A 1 100 ? -24.518 0.882 12.634 1.00 61.34 100 GLU A O 1
ATOM 758 N N . GLU A 1 101 ? -22.440 0.580 11.850 1.00 52.25 101 GLU A N 1
ATOM 759 C CA . GLU A 1 101 ? -22.079 -0.506 12.777 1.00 52.25 101 GLU A CA 1
ATOM 760 C C . GLU A 1 101 ? -21.775 -0.001 14.205 1.00 52.25 101 GLU A C 1
ATOM 762 O O . GLU A 1 101 ? -22.135 -0.633 15.202 1.00 52.25 101 GLU A O 1
ATOM 767 N N . GLY A 1 102 ? -21.175 1.186 14.331 1.00 47.38 102 GLY A N 1
ATOM 768 C CA . GLY A 1 102 ? -20.761 1.799 15.598 1.00 47.38 102 GLY A CA 1
ATOM 769 C C . GLY A 1 102 ? -21.903 2.337 16.464 1.00 47.38 102 GLY A C 1
ATOM 770 O O . GLY A 1 102 ? -21.695 2.650 17.636 1.00 47.38 102 GLY A O 1
ATOM 771 N N . SER A 1 103 ? -23.130 2.395 15.942 1.00 44.56 103 SER A N 1
ATOM 772 C CA . SER A 1 103 ? -24.303 2.788 16.734 1.00 44.56 103 SER A CA 1
ATOM 773 C C . SER A 1 103 ? -24.746 1.709 17.740 1.00 44.56 103 SER A C 1
ATOM 775 O O . SER A 1 103 ? -25.590 1.990 18.592 1.00 44.56 103 SER A O 1
ATOM 777 N N . ALA A 1 104 ? -24.164 0.500 17.696 1.00 44.53 104 ALA A N 1
ATOM 778 C CA . ALA A 1 104 ? -24.521 -0.611 18.583 1.00 44.53 104 ALA A CA 1
ATOM 779 C C . ALA A 1 104 ? -23.445 -1.022 19.609 1.00 44.53 104 ALA A C 1
ATOM 781 O O . ALA A 1 104 ? -23.755 -1.810 20.500 1.00 44.53 104 ALA A O 1
ATOM 782 N N . SER A 1 105 ? -22.213 -0.500 19.552 1.00 43.44 105 SER A N 1
ATOM 783 C CA . SER A 1 105 ? -21.137 -0.957 20.448 1.00 43.44 105 SER A CA 1
ATOM 784 C C . SER A 1 105 ? -20.473 0.195 21.191 1.00 43.44 105 SER A C 1
ATOM 786 O O . SER A 1 105 ? -19.601 0.897 20.681 1.00 43.44 105 SER A O 1
ATOM 788 N N . LYS A 1 106 ? -20.904 0.395 22.438 1.00 44.41 106 LYS A N 1
ATOM 789 C CA . LYS A 1 106 ? -20.237 1.281 23.389 1.00 44.41 106 LYS A CA 1
ATOM 790 C C . LYS A 1 106 ? -19.353 0.430 24.306 1.00 44.41 106 LYS A C 1
ATOM 792 O O . LYS A 1 106 ? -19.871 -0.276 25.162 1.00 44.41 106 LYS A O 1
ATOM 797 N N . ALA A 1 107 ? -18.042 0.615 24.141 1.00 47.91 107 ALA A N 1
ATOM 798 C CA . ALA A 1 107 ? -16.931 0.225 25.016 1.00 47.91 107 ALA A CA 1
ATOM 799 C C . ALA A 1 107 ? -16.581 -1.272 25.133 1.00 47.91 107 ALA A C 1
ATOM 801 O O . ALA A 1 107 ? -17.337 -2.058 25.686 1.00 47.91 107 ALA A O 1
ATOM 802 N N . THR A 1 108 ? -15.337 -1.613 24.773 1.00 36.66 108 THR A N 1
ATOM 803 C CA . THR A 1 108 ? -14.316 -2.110 25.722 1.00 36.66 108 THR A CA 1
ATOM 804 C C . THR A 1 108 ? -12.907 -2.095 25.090 1.00 36.66 108 THR A C 1
ATOM 806 O O . THR A 1 108 ? -12.679 -2.647 24.024 1.00 36.66 108 THR A O 1
ATOM 809 N N . GLY A 1 109 ? -11.951 -1.437 25.759 1.00 40.91 109 GLY A N 1
ATOM 810 C CA . GLY A 1 109 ? -10.561 -1.912 25.881 1.00 40.91 109 GLY A CA 1
ATOM 811 C C . GLY A 1 109 ? -9.587 -1.923 24.691 1.00 40.91 109 GLY A C 1
ATOM 812 O O . GLY A 1 109 ? -8.597 -2.638 24.798 1.00 40.91 109 GLY A O 1
ATOM 813 N N . GLY A 1 110 ? -9.793 -1.179 23.601 1.00 46.66 110 GLY A N 1
ATOM 814 C CA . GLY A 1 110 ? -8.752 -1.027 22.565 1.00 46.66 110 GLY A CA 1
ATOM 815 C C . GLY A 1 110 ? -7.566 -0.194 23.071 1.00 46.66 110 GLY A C 1
ATOM 816 O O . GLY A 1 110 ? -7.788 0.833 23.716 1.00 46.66 110 GLY A O 1
ATOM 817 N N . GLU A 1 111 ? -6.327 -0.635 22.816 1.00 57.34 111 GLU A N 1
ATOM 818 C CA . GLU A 1 111 ? -5.100 0.102 23.166 1.00 57.34 111 GLU A CA 1
ATOM 819 C C . GLU A 1 111 ? -5.213 1.558 22.699 1.00 57.34 111 GLU A C 1
ATOM 821 O O . GLU A 1 111 ? -5.329 1.832 21.508 1.00 57.34 111 GLU A O 1
ATOM 826 N N . ALA A 1 112 ? -5.244 2.499 23.643 1.00 74.94 112 ALA A N 1
ATOM 827 C CA . ALA A 1 112 ? -5.416 3.909 23.325 1.00 74.94 112 ALA A CA 1
ATOM 828 C C . ALA A 1 112 ? -4.192 4.441 22.559 1.00 74.94 112 ALA A C 1
ATOM 830 O O . ALA A 1 112 ? -3.054 4.133 22.920 1.00 74.94 112 ALA A O 1
ATOM 831 N N . SER A 1 113 ? -4.429 5.263 21.529 1.00 80.81 113 SER A N 1
ATOM 832 C CA . SER A 1 113 ? -3.366 5.983 20.816 1.00 80.81 113 SER A CA 1
ATOM 833 C C . SER A 1 113 ? -2.480 6.758 21.797 1.00 80.81 113 SER A C 1
ATOM 835 O O . SER A 1 113 ? -2.957 7.305 22.797 1.00 80.81 113 SER A O 1
ATOM 837 N N . THR A 1 114 ? -1.176 6.790 21.529 1.00 87.94 114 THR A N 1
ATOM 838 C CA . THR A 1 114 ? -0.203 7.413 22.428 1.00 87.94 114 THR A CA 1
ATOM 839 C C . THR A 1 114 ? -0.129 8.924 22.237 1.00 87.94 114 THR A C 1
ATOM 841 O O . THR A 1 114 ? -0.452 9.465 21.181 1.00 87.94 114 THR A O 1
ATOM 844 N N . MET A 1 115 ? 0.294 9.631 23.286 1.00 91.12 115 MET A N 1
ATOM 845 C CA . MET A 1 115 ? 0.475 11.085 23.265 1.00 91.12 115 MET A CA 1
ATOM 846 C C . MET A 1 115 ? 1.734 11.473 22.482 1.00 91.12 115 MET A C 1
ATOM 848 O O . MET A 1 115 ? 2.818 10.956 22.755 1.00 91.12 115 MET A O 1
ATOM 852 N N . ILE A 1 116 ? 1.619 12.455 21.589 1.00 85.88 116 ILE A N 1
ATOM 853 C CA . ILE A 1 116 ? 2.748 13.072 20.893 1.00 85.88 116 ILE A CA 1
ATOM 854 C C . ILE A 1 116 ? 3.439 14.075 21.833 1.00 85.88 116 ILE A C 1
ATOM 856 O O . ILE A 1 116 ? 2.816 15.054 22.275 1.00 85.88 116 ILE A O 1
ATOM 860 N N . PRO A 1 117 ? 4.739 13.891 22.130 1.00 81.50 117 PRO A N 1
ATOM 861 C CA . PRO A 1 117 ? 5.490 14.834 22.948 1.00 81.50 117 PRO A CA 1
ATOM 862 C C . PRO A 1 117 ? 5.515 16.236 22.326 1.00 81.50 117 PRO A C 1
ATOM 864 O O . PRO A 1 117 ? 5.821 16.401 21.149 1.00 81.50 117 PRO A O 1
ATOM 867 N N . GLY A 1 118 ? 5.232 17.259 23.134 1.00 82.06 118 GLY A N 1
ATOM 868 C CA . GLY A 1 118 ? 5.368 18.669 22.747 1.00 82.06 118 GLY A CA 1
ATOM 869 C C . GLY A 1 118 ? 4.089 19.357 22.261 1.00 82.06 118 GLY A C 1
ATOM 870 O O . GLY A 1 118 ? 4.009 20.575 22.384 1.00 82.06 118 GLY A O 1
ATOM 871 N N . ILE A 1 119 ? 3.077 18.614 21.795 1.00 87.69 119 ILE A N 1
ATOM 872 C CA . ILE A 1 119 ? 1.797 19.195 21.333 1.00 87.69 119 ILE A CA 1
ATOM 873 C C . ILE A 1 119 ? 0.589 18.816 22.196 1.00 87.69 119 ILE A C 1
ATOM 875 O O . ILE A 1 119 ? -0.454 19.449 22.083 1.00 87.69 119 ILE A O 1
ATOM 879 N N . GLY A 1 120 ? 0.724 17.824 23.086 1.00 86.50 120 GLY A N 1
ATOM 880 C CA . GLY A 1 120 ? -0.344 17.452 24.021 1.00 86.50 120 GLY A CA 1
ATOM 881 C C . GLY A 1 120 ? -1.573 16.827 23.354 1.00 86.50 120 GLY A C 1
ATOM 882 O O . GLY A 1 120 ? -2.660 16.906 23.915 1.00 86.50 120 GLY A O 1
ATOM 883 N N . LEU A 1 121 ? -1.390 16.214 22.183 1.00 86.38 121 LEU A N 1
ATOM 884 C CA . LEU A 1 121 ? -2.410 15.491 21.422 1.00 86.38 121 LEU A CA 1
ATOM 885 C C . LEU A 1 121 ? -1.958 14.047 21.220 1.00 86.38 121 LEU A C 1
ATOM 887 O O . LEU A 1 121 ? -0.757 13.792 21.122 1.00 86.38 121 LEU A O 1
ATOM 891 N N . THR A 1 122 ? -2.895 13.112 21.122 1.00 90.69 122 THR A N 1
ATOM 892 C CA . THR A 1 122 ? -2.615 11.749 20.645 1.00 90.69 122 THR A CA 1
ATOM 893 C C . THR A 1 122 ? -2.319 11.724 19.142 1.00 90.69 122 THR A C 1
ATOM 895 O O . THR A 1 122 ? -2.641 12.681 18.431 1.00 90.69 122 THR A O 1
ATOM 898 N N . PHE A 1 123 ? -1.737 10.636 18.621 1.00 86.12 123 PHE A N 1
ATOM 899 C CA . PHE A 1 123 ? -1.544 10.477 17.169 1.00 86.12 123 PHE A CA 1
ATOM 900 C C . PHE A 1 123 ? -2.863 10.582 16.399 1.00 86.12 123 PHE A C 1
ATOM 902 O O . PHE A 1 123 ? -2.930 11.283 15.389 1.00 86.12 123 PHE A O 1
ATOM 909 N N . THR A 1 124 ? -3.922 9.945 16.899 1.00 83.56 124 THR A N 1
ATOM 910 C CA . THR A 1 124 ? -5.255 10.004 16.286 1.00 83.56 124 THR A CA 1
ATOM 911 C C . THR A 1 124 ? -5.863 11.406 16.322 1.00 83.56 124 THR A C 1
ATOM 913 O O . THR A 1 124 ? -6.415 11.855 15.320 1.00 83.56 124 THR A O 1
ATOM 916 N N . GLU A 1 125 ? -5.733 12.133 17.437 1.00 86.00 125 GLU A N 1
ATOM 917 C CA . GLU A 1 125 ? -6.239 13.510 17.547 1.00 86.00 125 GLU A CA 1
ATOM 918 C C . GLU A 1 125 ? -5.465 14.469 16.642 1.00 86.00 125 GLU A C 1
ATOM 920 O O . GLU A 1 125 ? -6.075 15.291 15.960 1.00 86.00 125 GLU A O 1
ATOM 925 N N . ALA A 1 126 ? -4.136 14.347 16.592 1.00 85.56 126 ALA A N 1
ATOM 926 C CA . ALA A 1 126 ? -3.306 15.164 15.717 1.00 85.56 126 ALA A CA 1
ATOM 927 C C . ALA A 1 126 ? -3.628 14.901 14.240 1.00 85.56 126 ALA A C 1
ATOM 929 O O . ALA A 1 126 ? -3.822 15.854 13.488 1.00 85.56 126 ALA A O 1
ATOM 930 N N . ALA A 1 127 ? -3.754 13.636 13.824 1.00 83.50 127 ALA A N 1
ATOM 931 C CA . ALA A 1 127 ? -4.134 13.287 12.455 1.00 83.50 127 ALA A CA 1
ATOM 932 C C . ALA A 1 127 ? -5.520 13.842 12.080 1.00 83.50 127 ALA A C 1
ATOM 934 O O . ALA A 1 127 ? -5.669 14.454 11.020 1.00 83.50 127 ALA A O 1
ATOM 935 N N . GLN A 1 128 ? -6.508 13.704 12.971 1.00 82.56 128 GLN A N 1
ATOM 936 C CA . GLN A 1 128 ? -7.851 14.248 12.768 1.00 82.56 128 GLN A CA 1
ATOM 937 C C . GLN A 1 128 ? -7.837 15.778 12.660 1.00 82.56 128 GLN A C 1
ATOM 939 O O . GLN A 1 128 ? -8.419 16.343 11.735 1.00 82.56 128 GLN A O 1
ATOM 944 N N . GLN A 1 129 ? -7.129 16.458 13.563 1.00 85.62 129 GLN A N 1
ATOM 945 C CA . GLN A 1 129 ? -7.034 17.913 13.555 1.00 85.62 129 GLN A CA 1
ATOM 946 C C . GLN A 1 129 ? -6.319 18.434 12.302 1.00 85.62 129 GLN A C 1
ATOM 948 O O . GLN A 1 129 ? -6.723 19.460 11.756 1.00 85.62 129 GLN A O 1
ATOM 953 N N . ILE A 1 130 ? -5.295 17.731 11.808 1.00 81.38 130 ILE A N 1
ATOM 954 C CA . ILE A 1 130 ? -4.676 18.061 10.520 1.00 81.38 130 ILE A CA 1
ATOM 955 C C . ILE A 1 130 ? -5.701 17.921 9.387 1.00 81.38 130 ILE A C 1
ATOM 957 O O . ILE A 1 130 ? -5.823 18.837 8.577 1.00 81.38 130 ILE A O 1
ATOM 961 N N . ALA A 1 131 ? -6.454 16.819 9.333 1.00 77.75 131 ALA A N 1
ATOM 962 C CA . ALA A 1 131 ? -7.460 16.603 8.292 1.00 77.75 131 ALA A CA 1
ATOM 963 C C . ALA A 1 131 ? -8.532 17.709 8.280 1.00 77.75 131 ALA A C 1
ATOM 965 O O . ALA A 1 131 ? -8.917 18.188 7.213 1.00 77.75 131 ALA A O 1
ATOM 966 N N . ASP A 1 132 ? -8.973 18.159 9.457 1.00 79.62 132 ASP A N 1
ATOM 967 C CA . ASP A 1 132 ? -9.920 19.269 9.579 1.00 79.62 132 ASP A CA 1
ATOM 968 C C . ASP A 1 132 ? -9.297 20.605 9.130 1.00 79.62 132 ASP A C 1
ATOM 970 O O . ASP A 1 132 ? -9.913 21.342 8.362 1.00 79.62 132 ASP A O 1
ATOM 974 N N . LEU A 1 133 ? -8.043 20.890 9.505 1.00 80.19 133 LEU A N 1
ATOM 975 C CA . LEU A 1 133 ? -7.329 22.094 9.056 1.00 80.19 133 LEU A CA 1
ATOM 976 C C . LEU A 1 133 ? -7.135 22.140 7.536 1.00 80.19 133 LEU A C 1
ATOM 978 O O . LEU A 1 133 ? -7.232 23.219 6.945 1.00 80.19 133 LEU A O 1
ATOM 982 N N . VAL A 1 134 ? -6.852 20.999 6.902 1.00 75.31 134 VAL A N 1
ATOM 983 C CA . VAL A 1 134 ? -6.710 20.939 5.444 1.00 75.31 134 VAL A CA 1
ATOM 984 C C . VAL A 1 134 ? -8.063 21.113 4.757 1.00 75.31 134 VAL A C 1
ATOM 986 O O . VAL A 1 134 ? -8.158 21.895 3.810 1.00 75.31 134 VAL A O 1
ATOM 989 N N . ARG A 1 135 ? -9.128 20.487 5.279 1.00 78.25 135 ARG A N 1
ATOM 990 C CA . ARG A 1 135 ? -10.502 20.693 4.792 1.00 78.25 135 ARG A CA 1
ATOM 991 C C . ARG A 1 135 ? -10.910 22.169 4.828 1.00 78.25 135 ARG A C 1
ATOM 993 O O . ARG A 1 135 ? -11.551 22.647 3.895 1.00 78.25 135 ARG A O 1
ATOM 1000 N N . ASP A 1 136 ? -10.490 22.888 5.864 1.00 80.75 136 ASP A N 1
ATOM 1001 C CA . ASP A 1 136 ? -10.762 24.316 6.045 1.00 80.75 136 ASP A CA 1
ATOM 1002 C C . ASP A 1 136 ? -9.802 25.230 5.251 1.00 80.75 136 ASP A C 1
ATOM 1004 O O . ASP A 1 136 ? -9.918 26.458 5.302 1.00 80.75 136 ASP A O 1
ATOM 1008 N N . GLY A 1 137 ? -8.833 24.668 4.516 1.00 78.62 137 GLY A N 1
ATOM 1009 C CA . GLY A 1 137 ? -7.849 25.423 3.734 1.00 78.62 137 GLY A CA 1
ATOM 1010 C C . GLY A 1 137 ? -6.841 26.211 4.584 1.00 78.62 137 GLY A C 1
ATOM 1011 O O . GLY A 1 137 ? -6.224 27.166 4.104 1.00 78.62 137 GLY A O 1
ATOM 1012 N N . LEU A 1 138 ? -6.655 25.844 5.855 1.00 80.94 138 LEU A N 1
ATOM 1013 C CA . LEU A 1 138 ? -5.792 26.538 6.815 1.00 80.94 138 LEU A CA 1
ATOM 1014 C C . LEU A 1 138 ? -4.347 26.015 6.776 1.00 80.94 138 LEU A C 1
ATOM 1016 O O . LEU A 1 138 ? -3.775 25.626 7.796 1.00 80.94 138 LEU A O 1
ATOM 1020 N N . TYR A 1 139 ? -3.729 26.071 5.593 1.00 75.44 139 TYR A N 1
ATOM 1021 C CA . TYR A 1 139 ? -2.429 25.447 5.314 1.00 75.44 139 TYR A CA 1
ATOM 1022 C C . TYR A 1 139 ? -1.272 25.916 6.230 1.00 75.44 139 TYR A C 1
ATOM 1024 O O . TYR A 1 139 ? -0.402 25.152 6.619 1.00 75.44 139 TYR A O 1
ATOM 1032 N N . HIS A 1 140 ? -1.279 27.166 6.679 1.00 75.62 140 HIS A N 1
ATOM 1033 C CA . HIS A 1 140 ? -0.232 27.692 7.569 1.00 75.62 140 HIS A CA 1
ATOM 1034 C C . HIS A 1 140 ? -0.283 27.130 9.005 1.00 75.62 140 HIS A C 1
ATOM 1036 O O . HIS A 1 140 ? 0.643 27.353 9.780 1.00 75.62 140 HIS A O 1
ATOM 1042 N N . LYS A 1 141 ? -1.376 26.456 9.395 1.00 77.19 141 LYS A N 1
ATOM 1043 C CA . LYS A 1 141 ? -1.556 25.915 10.753 1.00 77.19 141 LYS A CA 1
ATOM 1044 C C . LYS A 1 141 ? -1.268 24.423 10.859 1.00 77.19 141 LYS A C 1
ATOM 1046 O O . LYS A 1 141 ? -1.062 23.957 11.976 1.00 77.19 141 LYS A O 1
ATOM 1051 N N . PHE A 1 142 ? -1.273 23.683 9.747 1.00 83.25 142 PHE A N 1
ATOM 1052 C CA . PHE A 1 142 ? -1.027 22.240 9.808 1.00 83.25 142 PHE A CA 1
ATOM 1053 C C . PHE A 1 142 ? 0.463 21.893 9.815 1.00 83.25 142 PHE A C 1
ATOM 1055 O O . PHE A 1 142 ? 0.801 20.905 10.452 1.00 83.25 142 PHE A O 1
ATOM 1062 N N . GLU A 1 143 ? 1.351 22.690 9.200 1.00 79.88 143 GLU A N 1
ATOM 1063 C CA . GLU A 1 143 ? 2.786 22.346 9.103 1.00 79.88 143 GLU A CA 1
ATOM 1064 C C . GLU A 1 143 ? 3.432 21.994 10.460 1.00 79.88 143 GLU A C 1
ATOM 1066 O O . GLU A 1 143 ? 4.041 20.930 10.553 1.00 79.88 143 GLU A O 1
ATOM 1071 N N . PRO A 1 144 ? 3.258 22.773 11.553 1.00 83.81 144 PRO A N 1
ATOM 1072 C CA . PRO A 1 144 ? 3.867 22.424 12.840 1.00 83.81 144 PRO A CA 1
ATOM 1073 C C . PRO A 1 144 ? 3.274 21.153 13.462 1.00 83.81 144 PRO A C 1
ATOM 1075 O O . PRO A 1 144 ? 3.957 20.433 14.189 1.00 83.81 144 PRO A O 1
ATOM 1078 N N . LEU A 1 145 ? 1.990 20.896 13.202 1.00 84.00 145 LEU A N 1
ATOM 1079 C CA . LEU A 1 145 ? 1.269 19.741 13.727 1.00 84.00 145 LEU A CA 1
ATOM 1080 C C . LEU A 1 145 ? 1.657 18.465 12.969 1.00 84.00 145 LEU A C 1
ATOM 1082 O O . LEU A 1 145 ? 1.863 17.419 13.577 1.00 84.00 145 LEU A O 1
ATOM 1086 N N . GLU A 1 146 ? 1.817 18.574 11.654 1.00 83.69 146 GLU A N 1
ATOM 1087 C CA . GLU A 1 146 ? 2.348 17.526 10.793 1.00 83.69 146 GLU A CA 1
ATOM 1088 C C . GLU A 1 146 ? 3.805 17.210 11.125 1.00 83.69 146 GLU A C 1
ATOM 1090 O O . GLU A 1 146 ? 4.144 16.041 11.292 1.00 83.69 146 GLU A O 1
ATOM 1095 N N . ASP A 1 147 ? 4.653 18.226 11.298 1.00 84.56 147 ASP A N 1
ATOM 1096 C CA . ASP A 1 147 ? 6.044 18.024 11.700 1.00 84.56 147 ASP A CA 1
ATOM 1097 C C . ASP A 1 147 ? 6.123 17.306 13.052 1.00 84.56 147 ASP A C 1
ATOM 1099 O O . ASP A 1 147 ? 6.916 16.377 13.207 1.00 84.56 147 ASP A O 1
ATOM 1103 N N . ALA A 1 148 ? 5.270 17.672 14.014 1.00 86.38 148 ALA A N 1
ATOM 1104 C CA . ALA A 1 148 ? 5.193 16.988 15.300 1.00 86.38 148 ALA A CA 1
ATOM 1105 C C . ALA A 1 148 ? 4.724 15.528 15.159 1.00 86.38 148 ALA A C 1
ATOM 1107 O O . ALA A 1 148 ? 5.349 14.637 15.737 1.00 86.38 148 ALA A O 1
ATOM 1108 N N . LEU A 1 149 ? 3.678 15.270 14.365 1.00 86.44 149 LEU A N 1
ATOM 1109 C CA . LEU A 1 149 ? 3.156 13.925 14.097 1.00 86.44 149 LEU A CA 1
ATOM 1110 C C . LEU A 1 149 ? 4.212 13.030 13.430 1.00 86.44 149 LEU A C 1
ATOM 1112 O O . LEU A 1 149 ? 4.454 11.913 13.882 1.00 86.44 149 LEU A O 1
ATOM 1116 N N . LEU A 1 150 ? 4.874 13.527 12.383 1.00 85.38 150 LEU A N 1
ATOM 1117 C CA . LEU A 1 150 ? 5.889 12.785 11.633 1.00 85.38 150 LEU A CA 1
ATOM 1118 C C . LEU A 1 150 ? 7.203 12.626 12.416 1.00 85.38 150 LEU A C 1
ATOM 1120 O O . LEU A 1 150 ? 7.942 11.664 12.185 1.00 85.38 150 LEU A O 1
ATOM 1124 N N . ALA A 1 151 ? 7.514 13.546 13.337 1.00 86.38 151 ALA A N 1
ATOM 1125 C CA . ALA A 1 151 ? 8.679 13.465 14.220 1.00 86.38 151 ALA A CA 1
ATOM 1126 C C . ALA A 1 151 ? 8.489 12.496 15.398 1.00 86.38 151 ALA A C 1
ATOM 1128 O O . ALA A 1 151 ? 9.480 11.998 15.947 1.00 86.38 151 ALA A O 1
ATOM 1129 N N . ALA A 1 152 ? 7.245 12.233 15.790 1.00 87.12 152 ALA A N 1
ATOM 1130 C CA . ALA A 1 152 ? 6.918 11.359 16.902 1.00 87.12 152 ALA A CA 1
ATOM 1131 C C . ALA A 1 152 ? 7.192 9.885 16.571 1.00 87.12 152 ALA A C 1
ATOM 1133 O O . ALA A 1 152 ? 7.063 9.444 15.431 1.00 87.12 152 ALA A O 1
ATOM 1134 N N . GLN A 1 153 ? 7.594 9.106 17.578 1.00 88.19 153 GLN A N 1
ATOM 1135 C CA . GLN A 1 153 ? 7.791 7.664 17.432 1.00 88.19 153 GLN A CA 1
ATOM 1136 C C . GLN A 1 153 ? 6.453 6.953 17.686 1.00 88.19 153 GLN A C 1
ATOM 1138 O O . GLN A 1 153 ? 6.005 6.969 18.832 1.00 88.19 153 GLN A O 1
ATOM 1143 N N . PRO A 1 154 ? 5.827 6.325 16.673 1.00 86.69 154 PRO A N 1
ATOM 1144 C CA . PRO A 1 154 ? 4.635 5.520 16.893 1.00 86.69 154 PRO A CA 1
ATOM 1145 C C . PRO A 1 154 ? 5.002 4.279 17.712 1.00 86.69 154 PRO A C 1
ATOM 1147 O O . PRO A 1 154 ? 6.080 3.701 17.519 1.00 86.69 154 PRO A O 1
ATOM 1150 N N . VAL A 1 155 ? 4.125 3.898 18.642 1.00 83.25 155 VAL A N 1
ATOM 1151 C CA . VAL A 1 155 ? 4.340 2.763 19.559 1.00 83.25 155 VAL A CA 1
ATOM 1152 C C . VAL A 1 155 ? 3.242 1.714 19.405 1.00 83.25 155 VAL A C 1
ATOM 1154 O O . VAL A 1 155 ? 3.519 0.526 19.540 1.00 83.25 155 VAL A O 1
ATOM 1157 N N . THR A 1 156 ? 2.019 2.138 19.083 1.00 82.12 156 THR A N 1
ATOM 1158 C CA . THR A 1 156 ? 0.864 1.250 18.887 1.00 82.12 156 THR A CA 1
ATOM 1159 C C . THR A 1 156 ? 0.509 1.095 17.402 1.00 82.12 156 THR A C 1
ATOM 1161 O O . THR A 1 156 ? 0.894 1.937 16.579 1.00 82.12 156 THR A O 1
ATOM 1164 N N . PRO A 1 157 ? -0.269 0.061 17.027 1.00 80.38 157 PRO A N 1
ATOM 1165 C CA . PRO A 1 157 ? -0.823 -0.056 15.677 1.00 80.38 157 PRO A CA 1
ATOM 1166 C C . PRO A 1 157 ? -1.663 1.159 15.253 1.00 80.38 157 PRO A C 1
ATOM 1168 O O . PRO A 1 157 ? -1.623 1.543 14.087 1.00 80.38 157 PRO A O 1
ATOM 1171 N N . LEU A 1 158 ? -2.382 1.798 16.187 1.00 79.69 158 LEU A N 1
ATOM 1172 C CA . LEU A 1 158 ? -3.169 3.006 15.908 1.00 79.69 158 LEU A CA 1
ATOM 1173 C C . LEU A 1 158 ? -2.289 4.222 15.605 1.00 79.69 158 LEU A C 1
ATOM 1175 O O . LEU A 1 158 ? -2.605 4.996 14.704 1.00 79.69 158 LEU A O 1
ATOM 1179 N N . ASP A 1 159 ? -1.164 4.373 16.306 1.00 84.25 159 ASP A N 1
ATOM 1180 C CA . ASP A 1 159 ? -0.210 5.449 16.017 1.00 84.25 159 ASP A CA 1
ATOM 1181 C C . ASP A 1 159 ? 0.401 5.270 14.621 1.00 84.25 159 ASP A C 1
ATOM 1183 O O . ASP A 1 159 ? 0.521 6.224 13.855 1.00 84.25 159 ASP A O 1
ATOM 1187 N N . LEU A 1 160 ? 0.750 4.027 14.269 1.00 81.81 160 LEU A N 1
ATOM 1188 C CA . LEU A 1 160 ? 1.234 3.670 12.936 1.00 81.81 160 LEU A CA 1
ATOM 1189 C C . LEU A 1 160 ? 0.202 3.967 11.846 1.00 81.81 160 LEU A C 1
ATOM 1191 O O . LEU A 1 160 ? 0.565 4.505 10.800 1.00 81.81 160 LEU A O 1
ATOM 1195 N N . LEU A 1 161 ? -1.065 3.632 12.099 1.00 82.25 161 LEU A N 1
ATOM 1196 C CA . LEU A 1 161 ? -2.169 3.903 11.185 1.00 82.25 161 LEU A CA 1
ATOM 1197 C C . LEU A 1 161 ? -2.297 5.407 10.924 1.00 82.25 161 LEU A C 1
ATOM 1199 O O . LEU A 1 161 ? -2.293 5.820 9.771 1.00 82.25 161 LEU A O 1
ATOM 1203 N N . ALA A 1 162 ? -2.286 6.225 11.980 1.00 81.69 162 ALA A N 1
ATOM 1204 C CA . ALA A 1 162 ? -2.349 7.681 11.873 1.00 81.69 162 ALA A CA 1
ATOM 1205 C C . ALA A 1 162 ? -1.178 8.270 11.062 1.00 81.69 162 ALA A C 1
ATOM 1207 O O . ALA A 1 162 ? -1.373 9.179 10.252 1.00 81.69 162 ALA A O 1
ATOM 1208 N N . VAL A 1 163 ? 0.039 7.740 11.238 1.00 84.25 163 VAL A N 1
ATOM 1209 C CA . VAL A 1 163 ? 1.206 8.158 10.444 1.00 84.25 163 VAL A CA 1
ATOM 1210 C C . VAL A 1 163 ? 1.060 7.736 8.978 1.00 84.25 163 VAL A C 1
ATOM 1212 O O . VAL A 1 163 ? 1.323 8.546 8.092 1.00 84.25 163 VAL A O 1
ATOM 1215 N N . ILE A 1 164 ? 0.622 6.505 8.692 1.00 82.44 164 ILE A N 1
ATOM 1216 C CA . ILE A 1 164 ? 0.442 6.014 7.315 1.00 82.44 164 ILE A CA 1
ATOM 1217 C C . ILE A 1 164 ? -0.698 6.737 6.596 1.00 82.44 164 ILE A C 1
ATOM 1219 O O . ILE A 1 164 ? -0.520 7.125 5.444 1.00 82.44 164 ILE A O 1
ATOM 1223 N N . ASP A 1 165 ? -1.826 6.980 7.261 1.00 81.69 165 ASP A N 1
ATOM 1224 C CA . ASP A 1 165 ? -2.931 7.769 6.711 1.00 81.69 165 ASP A CA 1
ATOM 1225 C C . ASP A 1 165 ? -2.471 9.176 6.350 1.00 81.69 165 ASP A C 1
ATOM 1227 O O . ASP A 1 165 ? -2.842 9.712 5.302 1.00 81.69 165 ASP A O 1
ATOM 1231 N N . ARG A 1 166 ? -1.587 9.757 7.173 1.00 81.56 166 ARG A N 1
ATOM 1232 C CA . ARG A 1 166 ? -0.962 11.027 6.828 1.00 81.56 166 ARG A CA 1
ATOM 1233 C C . ARG A 1 166 ? -0.058 10.881 5.609 1.00 81.56 166 ARG A C 1
ATOM 1235 O O . ARG A 1 166 ? -0.236 11.637 4.669 1.00 81.56 166 ARG A O 1
ATOM 1242 N N . LEU A 1 167 ? 0.830 9.891 5.548 1.00 76.81 167 LEU A N 1
ATOM 1243 C CA . LEU A 1 167 ? 1.694 9.655 4.376 1.00 76.81 167 LEU A CA 1
ATOM 1244 C C . LEU A 1 167 ? 0.911 9.381 3.072 1.00 76.81 167 LEU A C 1
ATOM 1246 O O . LEU A 1 167 ? 1.415 9.652 1.981 1.00 76.81 167 LEU A O 1
ATOM 1250 N N . LEU A 1 168 ? -0.313 8.859 3.181 1.00 72.31 168 LEU A N 1
ATOM 1251 C CA . LEU A 1 168 ? -1.247 8.633 2.076 1.00 72.31 168 LEU A CA 1
ATOM 1252 C C . LEU A 1 168 ? -2.035 9.885 1.668 1.00 72.31 168 LEU A C 1
ATOM 1254 O O . LEU A 1 168 ? -2.657 9.895 0.602 1.00 72.31 168 LEU A O 1
ATOM 1258 N N . CYS A 1 169 ? -2.037 10.930 2.496 1.00 69.31 169 CYS A N 1
ATOM 1259 C CA . CYS A 1 169 ? -2.851 12.110 2.272 1.00 69.31 169 CYS A CA 1
ATOM 1260 C C . CYS A 1 169 ? -2.383 12.876 1.013 1.00 69.31 169 CYS A C 1
ATOM 1262 O O . CYS A 1 169 ? -1.230 13.316 0.940 1.00 69.31 169 CYS A O 1
ATOM 1264 N N . PRO A 1 170 ? -3.266 13.090 0.016 1.00 59.78 170 PRO A N 1
ATOM 1265 C CA . PRO A 1 170 ? -2.890 13.684 -1.269 1.00 59.78 170 PRO A CA 1
ATOM 1266 C C . PRO A 1 170 ? -2.363 15.119 -1.176 1.00 59.78 170 PRO A C 1
ATOM 1268 O O . PRO A 1 170 ? -1.620 15.555 -2.055 1.00 59.78 170 PRO A O 1
ATOM 1271 N N . GLU A 1 171 ? -2.776 15.853 -0.142 1.00 61.72 171 GLU A N 1
ATOM 1272 C CA . GLU A 1 171 ? -2.510 17.285 0.040 1.00 61.72 171 GLU A CA 1
ATOM 1273 C C . GLU A 1 171 ? -1.070 17.573 0.488 1.00 61.72 171 GLU A C 1
ATOM 1275 O O . GLU A 1 171 ? -0.603 18.700 0.354 1.00 61.72 171 GLU A O 1
ATOM 1280 N N . ILE A 1 172 ? -0.349 16.552 0.959 1.00 57.41 172 ILE A N 1
ATOM 1281 C CA . ILE A 1 172 ? 1.062 16.639 1.381 1.00 57.41 172 ILE A CA 1
ATOM 1282 C C . ILE A 1 172 ? 2.016 16.335 0.220 1.00 57.41 172 ILE A C 1
ATOM 1284 O O . ILE A 1 172 ? 3.199 16.660 0.265 1.00 57.41 172 ILE A O 1
ATOM 1288 N N . GLY A 1 173 ? 1.498 15.718 -0.846 1.00 54.06 173 GLY A N 1
ATOM 1289 C CA . GLY A 1 173 ? 2.312 15.081 -1.871 1.00 54.06 173 GLY A CA 1
ATOM 1290 C C . GLY A 1 173 ? 2.803 13.709 -1.404 1.00 54.06 173 GLY A C 1
ATOM 1291 O O . GLY A 1 173 ? 3.471 13.562 -0.385 1.00 54.06 173 GLY A O 1
ATOM 1292 N N . LEU A 1 174 ? 2.475 12.670 -2.170 1.00 49.66 174 LEU A N 1
ATOM 1293 C CA . LEU A 1 174 ? 2.941 11.317 -1.890 1.00 49.66 174 LEU A CA 1
ATOM 1294 C C . LEU A 1 174 ? 4.442 11.178 -2.149 1.00 49.66 174 LEU A C 1
ATOM 1296 O O . LEU A 1 174 ? 4.884 11.243 -3.292 1.00 49.66 174 LEU A O 1
ATOM 1300 N N . VAL A 1 175 ? 5.172 10.856 -1.081 1.00 48.75 175 VAL A N 1
ATOM 1301 C CA . VAL A 1 175 ? 6.342 9.962 -1.065 1.00 48.75 175 VAL A CA 1
ATOM 1302 C C . VAL A 1 175 ? 7.384 10.269 -2.145 1.00 48.75 175 VAL A C 1
ATOM 1304 O O . VAL A 1 175 ? 7.448 9.591 -3.180 1.00 48.75 175 VAL A O 1
ATOM 1307 N N . GLY A 1 176 ? 8.285 11.209 -1.850 1.00 46.28 176 GLY A N 1
ATOM 1308 C CA . GLY A 1 176 ? 9.535 11.257 -2.606 1.00 46.28 176 GLY A CA 1
ATOM 1309 C C . GLY A 1 176 ? 10.540 12.356 -2.300 1.00 46.28 176 GLY A C 1
ATOM 1310 O O . GLY A 1 176 ? 11.724 12.092 -2.438 1.00 46.28 176 GLY A O 1
ATOM 1311 N N . GLU A 1 177 ? 10.132 13.562 -1.898 1.00 50.47 177 GLU A N 1
ATOM 1312 C CA . GLU A 1 177 ? 11.052 14.709 -2.075 1.00 50.47 177 GLU A CA 1
ATOM 1313 C C . GLU A 1 177 ? 11.510 15.406 -0.788 1.00 50.47 177 GLU A C 1
ATOM 1315 O O . GLU A 1 177 ? 12.225 16.404 -0.838 1.00 50.47 177 GLU A O 1
ATOM 1320 N N . GLY A 1 178 ? 11.170 14.876 0.391 1.00 64.19 178 GLY A N 1
ATOM 1321 C CA . GLY A 1 178 ? 11.554 15.493 1.661 1.00 64.19 178 GLY A CA 1
ATOM 1322 C C . GLY A 1 178 ? 12.188 14.519 2.642 1.00 64.19 178 GLY A C 1
ATOM 1323 O O . GLY A 1 178 ? 11.575 13.512 2.990 1.00 64.19 178 GLY A O 1
ATOM 1324 N N . HIS A 1 179 ? 13.341 14.900 3.201 1.00 69.56 179 HIS A N 1
ATOM 1325 C CA . HIS A 1 179 ? 14.012 14.233 4.331 1.00 69.56 179 HIS A CA 1
ATOM 1326 C C . HIS A 1 179 ? 13.045 13.857 5.477 1.00 69.56 179 HIS A C 1
ATOM 1328 O O . HIS A 1 179 ? 13.210 12.833 6.135 1.00 69.56 179 HIS A O 1
ATOM 1334 N N . ARG A 1 180 ? 11.979 14.649 5.668 1.00 72.81 180 ARG A N 1
ATOM 1335 C CA . ARG A 1 180 ? 10.905 14.413 6.647 1.00 72.81 180 ARG A CA 1
ATOM 1336 C C . ARG A 1 180 ? 10.131 13.107 6.417 1.00 72.81 180 ARG A C 1
ATOM 1338 O O . ARG A 1 180 ? 9.883 12.380 7.375 1.00 72.81 180 ARG A O 1
ATOM 1345 N N . HIS A 1 181 ? 9.783 12.791 5.169 1.00 74.69 181 HIS A N 1
ATOM 1346 C CA . HIS A 1 181 ? 9.001 11.598 4.825 1.00 74.69 181 HIS A CA 1
ATOM 1347 C C . HIS A 1 181 ? 9.827 10.320 4.990 1.00 74.69 181 HIS A C 1
ATOM 1349 O O . HIS A 1 181 ? 9.334 9.345 5.551 1.00 74.69 181 HIS A O 1
ATOM 1355 N N . ALA A 1 182 ? 11.098 10.349 4.578 1.00 73.62 182 ALA A N 1
ATOM 1356 C CA . ALA A 1 182 ? 12.029 9.243 4.797 1.00 73.62 182 ALA A CA 1
ATOM 1357 C C . ALA A 1 182 ? 12.195 8.945 6.298 1.00 73.62 182 ALA A C 1
ATOM 1359 O O . ALA A 1 182 ? 12.085 7.799 6.732 1.00 73.62 182 ALA A O 1
ATOM 1360 N N . LEU A 1 183 ? 12.352 9.991 7.118 1.00 77.56 183 LEU A N 1
ATOM 1361 C CA . LEU A 1 183 ? 12.457 9.856 8.572 1.00 77.56 183 LEU A CA 1
ATOM 1362 C C . LEU A 1 183 ? 11.172 9.272 9.194 1.00 77.56 183 LEU A C 1
ATOM 1364 O O . LEU A 1 183 ? 11.245 8.419 10.077 1.00 77.56 183 LEU A O 1
ATOM 1368 N N . ALA A 1 184 ? 9.993 9.697 8.728 1.00 80.75 184 ALA A N 1
ATOM 1369 C CA . ALA A 1 184 ? 8.712 9.148 9.175 1.00 80.75 184 ALA A CA 1
ATOM 1370 C C . ALA A 1 184 ? 8.562 7.663 8.808 1.00 80.75 184 ALA A C 1
ATOM 1372 O O . ALA A 1 184 ? 8.210 6.851 9.664 1.00 80.75 184 ALA A O 1
ATOM 1373 N N . LEU A 1 185 ? 8.913 7.279 7.577 1.00 80.00 185 LEU A N 1
ATOM 1374 C CA . LEU A 1 185 ? 8.938 5.876 7.157 1.00 80.00 185 LEU A CA 1
ATOM 1375 C C . LEU A 1 185 ? 9.915 5.045 7.990 1.00 80.00 185 LEU A C 1
ATOM 1377 O O . LEU A 1 185 ? 9.622 3.899 8.324 1.00 80.00 185 LEU A O 1
ATOM 1381 N N . GLN A 1 186 ? 11.045 5.628 8.394 1.00 81.38 186 GLN A N 1
ATOM 1382 C CA . GLN A 1 186 ? 12.046 4.922 9.190 1.00 81.38 186 GLN A CA 1
ATOM 1383 C C . GLN A 1 186 ? 11.486 4.608 10.578 1.00 81.38 186 GLN A C 1
ATOM 1385 O O . GLN A 1 186 ? 11.699 3.523 11.124 1.00 81.38 186 GLN A O 1
ATOM 1390 N N . ARG A 1 187 ? 10.713 5.543 11.137 1.00 83.88 187 ARG A N 1
ATOM 1391 C CA . ARG A 1 187 ? 9.992 5.342 12.396 1.00 83.88 187 ARG A CA 1
ATOM 1392 C C . ARG A 1 187 ? 8.882 4.308 12.262 1.00 83.88 187 ARG A C 1
ATOM 1394 O O . ARG A 1 187 ? 8.760 3.478 13.163 1.00 83.88 187 ARG A O 1
ATOM 1401 N N . VAL A 1 188 ? 8.131 4.324 11.156 1.00 81.44 188 VAL A N 1
ATOM 1402 C CA . VAL A 1 188 ? 7.121 3.301 10.832 1.00 81.44 188 VAL A CA 1
ATOM 1403 C C . VAL A 1 188 ? 7.767 1.919 10.791 1.00 81.44 188 VAL A C 1
ATOM 1405 O O . VAL A 1 188 ? 7.314 1.013 11.483 1.00 81.44 188 VAL A O 1
ATOM 1408 N N . ARG A 1 189 ? 8.880 1.768 10.068 1.00 81.81 189 ARG A N 1
ATOM 1409 C CA . ARG A 1 189 ? 9.635 0.513 9.988 1.00 81.81 189 ARG A CA 1
ATOM 1410 C C . ARG A 1 189 ? 10.085 0.020 11.360 1.00 81.81 189 ARG A C 1
ATOM 1412 O O . ARG A 1 189 ? 9.829 -1.128 11.711 1.00 81.81 189 ARG A O 1
ATOM 1419 N N . LYS A 1 190 ? 10.697 0.899 12.157 1.00 81.81 190 LYS A N 1
ATOM 1420 C CA . LYS A 1 190 ? 11.162 0.569 13.510 1.00 81.81 190 LYS A CA 1
ATOM 1421 C C . LYS A 1 190 ? 10.014 0.148 14.436 1.00 81.81 190 LYS A C 1
ATOM 1423 O O . LYS A 1 190 ? 10.191 -0.745 15.260 1.00 81.81 190 LYS A O 1
ATOM 1428 N N . ALA A 1 191 ? 8.852 0.785 14.314 1.00 82.69 191 ALA A N 1
ATOM 1429 C CA . ALA A 1 191 ? 7.668 0.422 15.083 1.00 82.69 191 ALA A CA 1
ATOM 1430 C C . ALA A 1 191 ? 7.061 -0.908 14.612 1.00 82.69 191 ALA A C 1
ATOM 1432 O O . ALA A 1 191 ? 6.708 -1.728 15.453 1.00 82.69 191 ALA A O 1
ATOM 1433 N N . LEU A 1 192 ? 7.023 -1.175 13.301 1.00 79.69 192 LEU A N 1
ATOM 1434 C CA . LEU A 1 192 ? 6.629 -2.482 12.763 1.00 79.69 192 LEU A CA 1
ATOM 1435 C C . LEU A 1 192 ? 7.538 -3.606 13.283 1.00 79.69 192 LEU A C 1
ATOM 1437 O O . LEU A 1 192 ? 7.033 -4.650 13.685 1.00 79.69 192 LEU A O 1
ATOM 1441 N N . ASP A 1 193 ? 8.855 -3.383 13.350 1.00 77.31 193 ASP A N 1
ATOM 1442 C CA . ASP A 1 193 ? 9.795 -4.343 13.945 1.00 77.31 193 ASP A CA 1
ATOM 1443 C C . ASP A 1 193 ? 9.525 -4.567 15.437 1.00 77.31 193 ASP A C 1
ATOM 1445 O O . ASP A 1 193 ? 9.520 -5.706 15.903 1.00 77.31 193 ASP A O 1
ATOM 1449 N N . ALA A 1 194 ? 9.275 -3.497 16.197 1.00 79.31 194 ALA A N 1
ATOM 1450 C CA . ALA A 1 194 ? 8.963 -3.600 17.621 1.00 79.31 194 ALA A CA 1
ATOM 1451 C C . ALA A 1 194 ? 7.661 -4.381 17.864 1.00 79.31 194 ALA A C 1
ATOM 1453 O O . ALA A 1 194 ? 7.628 -5.259 18.727 1.00 79.31 194 ALA A O 1
ATOM 1454 N N . LEU A 1 195 ? 6.618 -4.113 17.0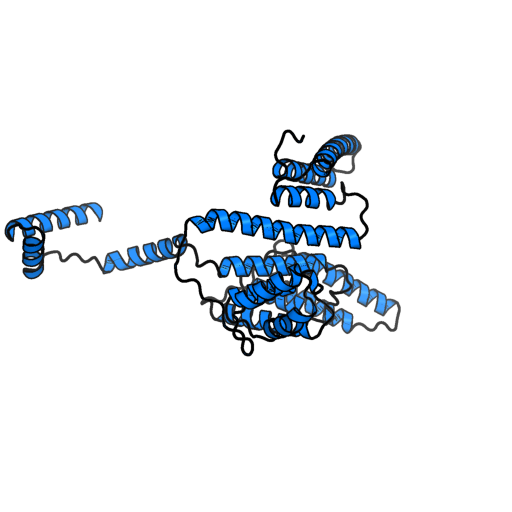72 1.00 75.56 195 LEU A N 1
ATOM 1455 C CA . LEU A 1 195 ? 5.344 -4.832 17.130 1.00 75.56 195 LEU A CA 1
ATOM 1456 C C . LEU A 1 195 ? 5.499 -6.298 16.716 1.00 75.56 195 LEU A C 1
ATOM 1458 O O . LEU A 1 195 ? 4.936 -7.177 17.362 1.00 75.56 195 LEU A O 1
ATOM 1462 N N . PHE A 1 196 ? 6.312 -6.577 15.696 1.00 73.81 196 PHE A N 1
ATOM 1463 C CA . PHE A 1 196 ? 6.625 -7.942 15.285 1.00 73.81 196 PHE A CA 1
ATOM 1464 C C . PHE A 1 196 ? 7.364 -8.725 16.380 1.00 73.81 196 PHE A C 1
ATOM 1466 O O . PHE A 1 196 ? 7.026 -9.873 16.657 1.00 73.81 196 PHE A O 1
ATOM 1473 N N . VAL A 1 197 ? 8.348 -8.108 17.044 1.00 73.12 197 VAL A N 1
ATOM 1474 C CA . VAL A 1 197 ? 9.072 -8.735 18.164 1.00 73.12 197 VAL A CA 1
ATOM 1475 C C . VAL A 1 197 ? 8.150 -8.969 19.366 1.00 73.12 197 VAL A C 1
ATOM 1477 O O . VAL A 1 197 ? 8.303 -9.975 20.060 1.00 73.12 197 VAL A O 1
ATOM 1480 N N . ALA A 1 198 ? 7.199 -8.063 19.610 1.00 67.06 198 ALA A N 1
ATOM 1481 C CA . ALA A 1 198 ? 6.226 -8.176 20.693 1.00 67.06 198 ALA A CA 1
ATOM 1482 C C . ALA A 1 198 ? 5.149 -9.242 20.424 1.00 67.06 198 ALA A C 1
ATOM 1484 O O . ALA A 1 198 ? 4.690 -9.893 21.365 1.00 67.06 198 ALA A O 1
ATOM 1485 N N . SER A 1 199 ? 4.772 -9.467 19.161 1.00 63.19 199 SER A N 1
ATOM 1486 C CA . SER A 1 199 ? 3.894 -10.575 18.786 1.00 63.19 199 SER A CA 1
ATOM 1487 C C . SER A 1 199 ? 4.639 -11.899 18.980 1.00 63.19 199 SER A C 1
ATOM 1489 O O . SER A 1 199 ? 5.541 -12.250 18.222 1.00 63.19 199 SER A O 1
ATOM 1491 N N . VAL A 1 200 ? 4.319 -12.612 20.063 1.00 47.06 200 VAL A N 1
ATOM 1492 C CA . VAL A 1 200 ? 4.983 -13.855 20.480 1.00 47.06 200 VAL A CA 1
ATOM 1493 C C . VAL A 1 200 ? 4.768 -14.945 19.426 1.00 47.06 200 VAL A C 1
ATOM 1495 O O . VAL A 1 200 ? 3.798 -15.694 19.449 1.00 47.06 200 VAL A O 1
ATOM 1498 N N . GLY A 1 201 ? 5.705 -15.017 18.488 1.00 53.59 201 GLY A N 1
ATOM 1499 C CA . GLY A 1 201 ? 5.760 -16.002 17.420 1.00 53.59 201 GLY A CA 1
ATOM 1500 C C . GLY A 1 201 ? 6.458 -15.381 16.223 1.00 53.59 201 GLY A C 1
ATOM 1501 O O . GLY A 1 201 ? 5.900 -14.500 15.582 1.00 53.59 201 GLY A O 1
ATOM 1502 N N . ARG A 1 202 ? 7.685 -15.823 15.914 1.00 52.47 202 ARG A N 1
ATOM 1503 C CA . ARG A 1 202 ? 8.395 -15.436 14.684 1.00 52.47 202 ARG A CA 1
ATOM 1504 C C . ARG A 1 202 ? 7.594 -15.927 13.476 1.00 52.47 202 ARG A C 1
ATOM 1506 O O . ARG A 1 202 ? 7.890 -16.992 12.941 1.00 52.47 202 ARG A O 1
ATOM 1513 N N . ALA A 1 203 ? 6.570 -15.187 13.068 1.00 62.91 203 ALA A N 1
ATOM 1514 C CA . ALA A 1 203 ? 5.912 -15.431 11.802 1.00 62.91 203 ALA A CA 1
ATOM 1515 C C . ALA A 1 203 ? 6.959 -15.181 10.716 1.00 62.91 203 ALA A C 1
ATOM 1517 O O . ALA A 1 203 ? 7.524 -14.092 10.610 1.00 62.91 203 ALA A O 1
ATOM 1518 N N . THR A 1 204 ? 7.301 -16.224 9.968 1.00 81.50 204 THR A N 1
ATOM 1519 C CA . THR A 1 204 ? 8.168 -16.077 8.805 1.00 81.50 204 THR A CA 1
ATOM 1520 C C . THR A 1 204 ? 7.426 -15.278 7.740 1.00 81.50 204 THR A C 1
ATOM 1522 O O . THR A 1 204 ? 6.195 -15.330 7.657 1.00 81.50 204 THR A O 1
ATOM 1525 N N . SER A 1 205 ? 8.172 -14.529 6.932 1.00 87.44 205 SER A N 1
ATOM 1526 C CA . SER A 1 205 ? 7.593 -13.830 5.787 1.00 87.44 205 SER A CA 1
ATOM 1527 C C . SER A 1 205 ? 6.846 -14.821 4.884 1.00 87.44 205 SER A C 1
ATOM 1529 O O . SER A 1 205 ? 7.292 -15.956 4.693 1.00 87.44 205 SER A O 1
ATOM 1531 N N . THR A 1 206 ? 5.686 -14.413 4.378 1.00 92.69 206 THR A N 1
ATOM 1532 C CA . THR A 1 206 ? 4.837 -15.240 3.522 1.00 92.69 206 THR A CA 1
ATOM 1533 C C . THR A 1 206 ? 5.300 -15.210 2.070 1.00 92.69 206 THR A C 1
ATOM 1535 O O . THR A 1 206 ? 6.019 -14.309 1.640 1.00 92.69 206 THR A O 1
ATOM 1538 N N . VAL A 1 207 ? 4.917 -16.239 1.310 1.00 94.88 207 VAL A N 1
ATOM 1539 C CA . VAL A 1 207 ? 5.254 -16.379 -0.112 1.00 94.88 207 VAL A CA 1
ATOM 1540 C C . VAL A 1 207 ? 4.289 -15.563 -0.963 1.00 94.88 207 VAL A C 1
ATOM 1542 O O . VAL A 1 207 ? 3.077 -15.713 -0.841 1.00 94.88 207 VAL A O 1
ATOM 1545 N N . ILE A 1 208 ? 4.833 -14.770 -1.885 1.00 93.00 208 ILE A N 1
ATOM 1546 C CA . ILE A 1 208 ? 4.095 -14.075 -2.938 1.00 93.00 208 ILE A CA 1
ATOM 1547 C C . ILE A 1 208 ? 3.881 -15.065 -4.094 1.00 93.00 208 ILE A C 1
ATOM 1549 O O . ILE A 1 208 ? 4.849 -15.400 -4.789 1.00 93.00 208 ILE A O 1
ATOM 1553 N N . PRO A 1 209 ? 2.646 -15.538 -4.358 1.00 91.94 209 PRO A N 1
ATOM 1554 C CA . PRO A 1 209 ? 2.417 -16.627 -5.313 1.00 91.94 209 PRO A CA 1
ATOM 1555 C C . PRO A 1 209 ? 2.889 -16.314 -6.738 1.00 91.94 209 PRO A C 1
ATOM 1557 O O . PRO A 1 209 ? 3.420 -17.184 -7.421 1.00 91.94 209 PRO A O 1
ATOM 1560 N N . SER A 1 210 ? 2.752 -15.059 -7.173 1.00 90.06 210 SER A N 1
ATOM 1561 C CA . SER A 1 210 ? 3.150 -14.603 -8.513 1.00 90.06 210 SER A CA 1
ATOM 1562 C C . SER A 1 210 ? 4.668 -14.524 -8.726 1.00 90.06 210 SER A C 1
ATOM 1564 O O . SER A 1 210 ? 5.119 -14.386 -9.867 1.00 90.06 210 SER A O 1
ATOM 1566 N N . LEU A 1 211 ? 5.451 -14.587 -7.644 1.00 92.31 211 LEU A N 1
ATOM 1567 C CA . LEU A 1 211 ? 6.913 -14.526 -7.661 1.00 92.31 211 LEU A CA 1
ATOM 1568 C C . LEU A 1 211 ? 7.564 -15.845 -7.236 1.00 92.31 211 LEU A C 1
ATOM 1570 O O . LEU A 1 211 ? 8.714 -16.085 -7.595 1.00 92.31 211 LEU A O 1
ATOM 1574 N N . GLY A 1 212 ? 6.858 -16.681 -6.467 1.00 95.75 212 GLY A N 1
ATOM 1575 C CA . GLY A 1 212 ? 7.439 -17.875 -5.847 1.00 95.75 212 GLY A CA 1
ATOM 1576 C C . GLY A 1 212 ? 8.536 -17.551 -4.824 1.00 95.75 212 GLY A C 1
ATOM 1577 O O . GLY A 1 212 ? 9.388 -18.392 -4.557 1.00 95.75 212 GLY A O 1
ATOM 1578 N N . LEU A 1 213 ? 8.539 -16.329 -4.283 1.00 95.31 213 LEU A N 1
ATOM 1579 C CA . LEU A 1 213 ? 9.502 -15.816 -3.304 1.00 95.31 213 LEU A CA 1
ATOM 1580 C C . LEU A 1 213 ? 8.757 -15.332 -2.062 1.00 95.31 213 LEU A C 1
ATOM 1582 O O . LEU A 1 213 ? 7.606 -14.907 -2.176 1.00 95.31 213 LEU A O 1
ATOM 1586 N N . THR A 1 214 ? 9.402 -15.349 -0.895 1.00 96.31 214 THR A N 1
ATOM 1587 C CA . THR A 1 214 ? 8.850 -14.646 0.273 1.00 96.31 214 THR A CA 1
ATOM 1588 C C . THR A 1 214 ? 8.896 -13.128 0.073 1.00 96.31 214 THR A C 1
ATOM 1590 O O . THR A 1 214 ? 9.688 -12.651 -0.745 1.00 96.31 214 THR A O 1
ATOM 1593 N N . PHE A 1 215 ? 8.085 -12.346 0.803 1.00 93.50 215 PHE A N 1
ATOM 1594 C CA . PHE A 1 215 ? 8.209 -10.877 0.771 1.00 93.50 215 PHE A CA 1
ATOM 1595 C C . PHE A 1 215 ? 9.637 -10.444 1.112 1.00 93.50 215 PHE A C 1
ATOM 1597 O O . PHE A 1 215 ? 10.198 -9.603 0.413 1.00 93.50 215 PHE A O 1
ATOM 1604 N N . ARG A 1 216 ? 10.257 -11.058 2.130 1.00 93.81 216 ARG A N 1
ATOM 1605 C CA . ARG A 1 216 ? 11.648 -10.767 2.499 1.00 93.81 216 ARG A CA 1
ATOM 1606 C C . ARG A 1 216 ? 12.624 -11.046 1.356 1.00 93.81 216 ARG A C 1
ATOM 1608 O O . ARG A 1 216 ? 13.382 -10.152 0.992 1.00 93.81 216 ARG A O 1
ATOM 1615 N N . ASP A 1 217 ? 12.566 -12.233 0.754 1.00 95.44 217 ASP A N 1
ATOM 1616 C CA . ASP A 1 217 ? 13.476 -12.604 -0.340 1.00 95.44 217 ASP A CA 1
ATOM 1617 C C . ASP A 1 217 ? 13.274 -11.717 -1.577 1.00 95.44 217 ASP A C 1
ATOM 1619 O O . ASP A 1 217 ? 14.232 -11.364 -2.267 1.00 95.44 217 ASP A O 1
ATOM 1623 N N . ALA A 1 218 ? 12.025 -11.344 -1.873 1.00 95.38 218 ALA A N 1
ATOM 1624 C CA . ALA A 1 218 ? 11.698 -10.449 -2.976 1.00 95.38 218 ALA A CA 1
ATOM 1625 C C . ALA A 1 218 ? 12.253 -9.035 -2.741 1.00 95.38 218 ALA A C 1
ATOM 1627 O O . ALA A 1 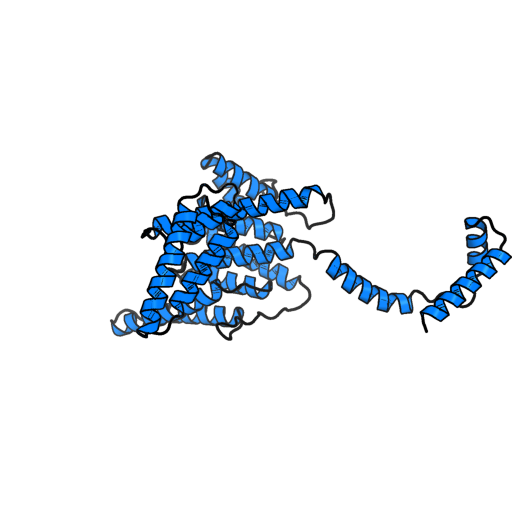218 ? 12.831 -8.454 -3.661 1.00 95.38 218 ALA A O 1
ATOM 1628 N N . VAL A 1 219 ? 12.133 -8.509 -1.517 1.00 93.56 219 VAL A N 1
ATOM 1629 C CA . VAL A 1 219 ? 12.714 -7.217 -1.116 1.00 93.56 219 VAL A CA 1
ATOM 1630 C C . VAL A 1 219 ? 14.235 -7.259 -1.209 1.00 93.56 219 VAL A C 1
ATOM 1632 O O . VAL A 1 219 ? 14.820 -6.408 -1.874 1.00 93.56 219 VAL A O 1
ATOM 1635 N N . ASP A 1 220 ? 14.879 -8.275 -0.631 1.00 93.44 220 ASP A N 1
ATOM 1636 C CA . ASP A 1 220 ? 16.337 -8.424 -0.683 1.00 93.44 220 ASP A CA 1
ATOM 1637 C C . ASP A 1 220 ? 16.833 -8.524 -2.132 1.00 93.44 220 ASP A C 1
ATOM 1639 O O . ASP A 1 220 ? 17.849 -7.933 -2.501 1.00 93.44 220 ASP A O 1
ATOM 1643 N N . ARG A 1 221 ? 16.093 -9.219 -3.002 1.00 95.56 221 ARG A N 1
ATOM 1644 C CA . ARG A 1 221 ? 16.404 -9.282 -4.432 1.00 95.56 221 ARG A CA 1
ATOM 1645 C C . ARG A 1 221 ? 16.231 -7.933 -5.133 1.00 95.56 221 ARG A C 1
ATOM 1647 O O . ARG A 1 221 ? 17.087 -7.585 -5.944 1.00 95.56 221 ARG A O 1
ATOM 1654 N N . CYS A 1 222 ? 15.172 -7.180 -4.834 1.00 93.50 222 CYS A N 1
ATOM 1655 C CA . CYS A 1 222 ? 14.989 -5.816 -5.342 1.00 93.50 222 CYS A CA 1
ATOM 1656 C C . CYS A 1 222 ? 16.161 -4.913 -4.946 1.00 93.50 222 CYS A C 1
ATOM 1658 O O . CYS A 1 222 ? 16.780 -4.310 -5.818 1.00 93.50 222 CYS A O 1
ATOM 1660 N N . LEU A 1 223 ? 16.504 -4.869 -3.656 1.00 89.75 223 LEU A N 1
ATOM 1661 C CA . LEU A 1 223 ? 17.587 -4.031 -3.133 1.00 89.75 223 LEU A CA 1
ATOM 1662 C C . LEU A 1 223 ? 18.942 -4.406 -3.745 1.00 89.75 223 LEU A C 1
ATOM 1664 O O . LEU A 1 223 ? 19.721 -3.533 -4.120 1.00 89.75 223 LEU A O 1
ATOM 1668 N N . ASN A 1 224 ? 19.203 -5.702 -3.938 1.00 93.75 224 ASN A N 1
ATOM 1669 C CA . ASN A 1 224 ? 20.407 -6.159 -4.630 1.00 93.75 224 ASN A CA 1
ATOM 1670 C C . ASN A 1 224 ? 20.463 -5.690 -6.092 1.00 93.75 224 ASN A C 1
ATOM 1672 O O . ASN A 1 224 ? 21.533 -5.307 -6.560 1.00 93.75 224 ASN A O 1
ATOM 1676 N N . LEU A 1 225 ? 19.344 -5.709 -6.822 1.00 93.62 225 LEU A N 1
ATOM 1677 C CA . LEU A 1 225 ? 19.299 -5.212 -8.201 1.00 93.62 225 LEU A CA 1
ATOM 1678 C C . LEU A 1 225 ? 19.481 -3.689 -8.263 1.00 93.62 225 LEU A C 1
ATOM 1680 O O . LEU A 1 225 ? 20.208 -3.209 -9.127 1.00 93.62 225 LEU A O 1
ATOM 1684 N N . ILE A 1 226 ? 18.893 -2.938 -7.328 1.00 89.75 226 ILE A N 1
ATOM 1685 C CA . ILE A 1 226 ? 19.099 -1.485 -7.203 1.00 89.75 226 ILE A CA 1
ATOM 1686 C C . ILE A 1 226 ? 20.585 -1.186 -6.954 1.00 89.75 226 ILE A C 1
ATOM 1688 O O . ILE A 1 226 ? 21.193 -0.382 -7.660 1.00 89.75 226 ILE A O 1
ATOM 1692 N N . ALA A 1 227 ? 21.210 -1.895 -6.011 1.00 89.94 227 ALA A N 1
ATOM 1693 C CA . ALA A 1 227 ? 22.636 -1.755 -5.731 1.00 89.94 227 ALA A CA 1
ATOM 1694 C C . ALA A 1 227 ? 23.512 -2.101 -6.951 1.00 89.94 227 ALA A C 1
ATOM 1696 O O . ALA A 1 227 ? 24.494 -1.406 -7.222 1.00 89.94 227 ALA A O 1
ATOM 1697 N N . GLN A 1 228 ? 23.151 -3.141 -7.714 1.00 92.88 228 GLN A N 1
ATOM 1698 C CA . GLN A 1 228 ? 23.837 -3.506 -8.958 1.00 92.88 228 GLN A CA 1
ATOM 1699 C C . GLN A 1 228 ? 23.706 -2.422 -10.029 1.00 92.88 228 GLN A C 1
ATOM 1701 O O . GLN A 1 228 ? 24.713 -2.074 -10.644 1.00 92.88 2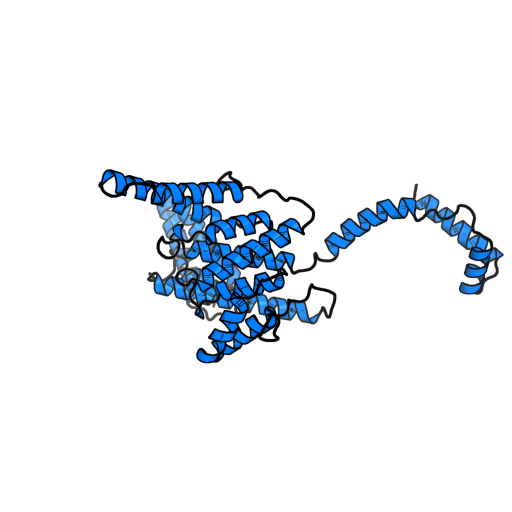28 GLN A O 1
ATOM 1706 N N . GLN A 1 229 ? 22.509 -1.866 -10.235 1.00 91.88 229 GLN A N 1
ATOM 1707 C CA . GLN A 1 229 ? 22.300 -0.763 -11.174 1.00 91.88 229 GLN A CA 1
ATOM 1708 C C . GLN A 1 229 ? 23.181 0.433 -10.798 1.00 91.88 229 GLN A C 1
ATOM 1710 O O . GLN A 1 229 ? 23.941 0.911 -11.632 1.00 91.88 229 GLN A O 1
ATOM 1715 N N . ASN A 1 230 ? 23.142 0.859 -9.533 1.00 88.31 230 ASN A N 1
ATOM 1716 C CA . ASN A 1 230 ? 23.906 2.013 -9.045 1.00 88.31 230 ASN A CA 1
ATOM 1717 C C . ASN A 1 230 ? 25.425 1.812 -9.108 1.00 88.31 230 ASN A C 1
ATOM 1719 O O . ASN A 1 230 ? 26.179 2.779 -9.163 1.00 88.31 230 ASN A O 1
ATOM 1723 N N . SER A 1 231 ? 25.874 0.557 -9.091 1.00 91.38 231 SER A N 1
ATOM 1724 C CA . SER A 1 231 ? 27.291 0.199 -9.201 1.00 91.38 231 SER A CA 1
ATOM 1725 C C . SER A 1 231 ? 27.727 -0.086 -10.643 1.00 91.38 231 SER A C 1
ATOM 1727 O O . SER A 1 231 ? 28.906 -0.357 -10.871 1.00 91.38 231 SER A O 1
ATOM 1729 N N . THR A 1 232 ? 26.806 -0.073 -11.613 1.00 93.25 232 THR A N 1
ATOM 1730 C CA . THR A 1 232 ? 27.117 -0.329 -13.024 1.00 93.25 232 THR A CA 1
ATOM 1731 C C . THR A 1 232 ? 27.689 0.944 -13.657 1.00 93.25 232 THR A C 1
ATOM 1733 O O . THR A 1 232 ? 27.007 1.967 -13.647 1.00 93.25 232 THR A O 1
ATOM 1736 N N . PRO A 1 233 ? 28.919 0.921 -14.209 1.00 93.69 233 PRO A N 1
ATOM 1737 C CA . PRO A 1 233 ? 29.483 2.073 -14.909 1.00 93.69 233 PRO A CA 1
ATOM 1738 C C . PRO A 1 233 ? 28.629 2.455 -16.122 1.00 93.69 233 PRO A C 1
ATOM 1740 O O . PRO A 1 233 ? 28.281 1.587 -16.919 1.00 93.69 233 PRO A O 1
ATOM 1743 N N . THR A 1 234 ? 28.311 3.740 -16.266 1.00 94.62 234 THR A N 1
ATOM 1744 C CA . THR A 1 234 ? 27.481 4.292 -17.355 1.00 94.62 234 THR A CA 1
ATOM 1745 C C . THR A 1 234 ? 28.265 5.230 -18.277 1.00 94.62 234 THR A C 1
ATOM 1747 O O . THR A 1 234 ? 27.693 6.006 -19.032 1.00 94.62 234 THR A O 1
ATOM 1750 N N . ASP A 1 235 ? 29.595 5.170 -18.233 1.00 96.31 235 ASP A N 1
ATOM 1751 C CA . ASP A 1 235 ? 30.499 5.947 -19.089 1.00 96.31 235 ASP A CA 1
ATOM 1752 C C . ASP A 1 235 ? 30.554 5.435 -20.540 1.00 96.31 235 ASP A C 1
ATOM 1754 O O . ASP A 1 235 ? 31.151 6.070 -21.410 1.00 96.31 235 ASP A O 1
ATOM 1758 N N . THR A 1 236 ? 29.913 4.296 -20.808 1.00 96.50 236 THR A N 1
ATOM 1759 C CA . THR A 1 236 ? 29.805 3.668 -22.125 1.00 96.50 236 THR A CA 1
ATOM 1760 C C . THR A 1 236 ? 28.353 3.313 -22.436 1.00 96.50 236 THR A C 1
ATOM 1762 O O . THR A 1 236 ? 27.575 3.024 -21.528 1.00 96.50 236 THR A O 1
ATOM 1765 N N . GLU A 1 237 ? 28.008 3.257 -23.724 1.00 95.06 237 GLU A N 1
ATOM 1766 C CA . GLU A 1 237 ? 26.673 2.853 -24.197 1.00 95.06 237 GLU A CA 1
ATOM 1767 C C . GLU A 1 237 ? 26.303 1.428 -23.740 1.00 95.06 237 GLU A C 1
ATOM 1769 O O . GLU A 1 237 ? 25.178 1.172 -23.319 1.00 95.06 237 GLU A O 1
ATOM 1774 N N . GLU A 1 238 ? 27.265 0.496 -23.734 1.00 95.25 238 GLU A N 1
ATOM 1775 C CA . GLU A 1 238 ? 27.055 -0.861 -23.205 1.00 95.25 238 GLU A CA 1
ATOM 1776 C C . GLU A 1 238 ? 26.788 -0.867 -21.691 1.00 95.25 238 GLU A C 1
ATOM 1778 O O . GLU A 1 238 ? 25.998 -1.676 -21.194 1.00 95.25 238 GLU A O 1
ATOM 1783 N N . GLY A 1 239 ? 27.459 0.021 -20.953 1.00 94.56 239 GLY A N 1
ATOM 1784 C CA . GLY A 1 239 ? 27.276 0.207 -19.518 1.00 94.56 239 GLY A CA 1
ATOM 1785 C C . GLY A 1 239 ? 25.901 0.776 -19.172 1.00 94.56 239 GLY A C 1
ATOM 1786 O O . GLY A 1 239 ? 25.211 0.234 -18.308 1.00 94.56 239 GLY A O 1
ATOM 1787 N N . GLU A 1 240 ? 25.463 1.799 -19.907 1.00 94.50 240 GLU A N 1
ATOM 1788 C CA . GLU A 1 240 ? 24.120 2.380 -19.805 1.00 94.50 240 GLU A CA 1
ATOM 1789 C C . GLU A 1 240 ? 23.035 1.344 -20.135 1.00 94.50 240 GLU A C 1
ATOM 1791 O O . GLU A 1 240 ? 22.162 1.081 -19.308 1.00 94.50 240 GLU A O 1
ATOM 1796 N N . ALA A 1 241 ? 23.160 0.635 -21.263 1.00 94.56 241 ALA A N 1
ATOM 1797 C CA . ALA A 1 241 ? 22.220 -0.420 -21.645 1.00 94.56 241 ALA A CA 1
ATOM 1798 C C . ALA A 1 241 ? 22.133 -1.546 -20.596 1.00 94.56 241 ALA A C 1
ATOM 1800 O O . ALA A 1 241 ? 21.064 -2.121 -20.364 1.00 94.56 241 ALA A O 1
ATOM 1801 N N . ARG A 1 242 ? 23.249 -1.870 -19.929 1.00 95.06 242 ARG A N 1
ATOM 1802 C CA . ARG A 1 242 ? 23.264 -2.835 -18.822 1.00 95.06 242 ARG A CA 1
ATOM 1803 C C . ARG A 1 242 ? 22.559 -2.287 -17.582 1.00 95.06 242 ARG A C 1
ATOM 1805 O O . ARG A 1 242 ? 21.779 -3.027 -16.980 1.00 95.06 242 ARG A O 1
ATOM 1812 N N . ALA A 1 243 ? 22.820 -1.038 -17.200 1.00 91.50 243 ALA A N 1
ATOM 1813 C CA . ALA A 1 243 ? 22.154 -0.395 -16.071 1.00 91.50 243 ALA A CA 1
ATOM 1814 C C . ALA A 1 243 ? 20.632 -0.338 -16.291 1.00 91.50 243 ALA A C 1
ATOM 1816 O O . ALA A 1 243 ? 19.873 -0.715 -15.397 1.00 91.50 243 ALA A O 1
ATOM 1817 N N . ASP A 1 244 ? 20.188 -0.006 -17.503 1.00 91.25 244 ASP A N 1
ATOM 1818 C CA . ASP A 1 244 ? 18.774 0.008 -17.892 1.00 91.25 244 ASP A CA 1
ATOM 1819 C C . ASP A 1 244 ? 18.138 -1.385 -17.853 1.00 91.25 244 ASP A C 1
ATOM 1821 O O . ASP A 1 244 ? 17.027 -1.565 -17.349 1.00 91.25 244 ASP A O 1
ATOM 1825 N N . ALA A 1 245 ? 18.846 -2.413 -18.328 1.00 93.12 245 ALA A N 1
ATOM 1826 C CA . ALA A 1 245 ? 18.356 -3.787 -18.257 1.00 93.12 245 ALA A CA 1
ATOM 1827 C C . ALA A 1 245 ? 18.173 -4.268 -16.805 1.00 93.12 245 ALA A C 1
ATOM 1829 O O . ALA A 1 245 ? 17.239 -5.026 -16.521 1.00 93.12 245 ALA A O 1
ATOM 1830 N N . ILE A 1 246 ? 19.040 -3.836 -15.882 1.00 93.06 246 ILE A N 1
ATOM 1831 C CA . ILE A 1 246 ? 18.882 -4.085 -14.441 1.00 93.06 246 ILE A CA 1
ATOM 1832 C C . ILE A 1 246 ? 17.709 -3.261 -13.894 1.00 93.06 246 ILE A C 1
ATOM 1834 O O . ILE A 1 246 ? 16.901 -3.793 -13.128 1.00 93.06 246 ILE A O 1
ATOM 1838 N N . ALA A 1 247 ? 17.562 -2.010 -14.343 1.00 89.56 247 ALA A N 1
ATOM 1839 C CA . ALA A 1 247 ? 16.473 -1.125 -13.951 1.00 89.56 247 ALA A CA 1
ATOM 1840 C C . ALA A 1 247 ? 15.100 -1.743 -14.240 1.00 89.56 247 ALA A C 1
ATOM 1842 O O . ALA A 1 247 ? 14.258 -1.895 -13.356 1.00 89.56 247 ALA A O 1
ATOM 1843 N N . VAL A 1 248 ? 14.903 -2.205 -15.477 1.00 89.75 248 VAL A N 1
ATOM 1844 C CA . VAL A 1 248 ? 13.670 -2.873 -15.913 1.00 89.75 248 VAL A CA 1
ATOM 1845 C C . VAL A 1 248 ? 13.364 -4.108 -15.059 1.00 89.75 248 VAL A C 1
ATOM 1847 O O . VAL A 1 248 ? 12.198 -4.381 -14.763 1.00 89.75 248 VAL A O 1
ATOM 1850 N N . GLN A 1 249 ? 14.386 -4.865 -14.651 1.00 93.12 249 GLN A N 1
ATOM 1851 C CA . GLN A 1 249 ? 14.196 -6.054 -13.821 1.00 93.12 249 GLN A CA 1
ATOM 1852 C C . GLN A 1 249 ? 13.698 -5.709 -12.420 1.00 93.12 249 GLN A C 1
ATOM 1854 O O . GLN A 1 249 ? 12.715 -6.308 -11.976 1.00 93.12 249 GLN A O 1
ATOM 1859 N N . TRP A 1 250 ? 14.341 -4.764 -11.725 1.00 92.19 250 TRP A N 1
ATOM 1860 C CA . TRP A 1 250 ? 13.906 -4.427 -10.370 1.00 92.19 250 TRP A CA 1
ATOM 1861 C C . TRP A 1 250 ? 12.574 -3.681 -10.375 1.00 92.19 250 TRP A C 1
ATOM 1863 O O . TRP A 1 250 ? 11.762 -3.954 -9.500 1.00 92.19 250 TRP A O 1
ATOM 1873 N N . ILE A 1 251 ? 12.280 -2.848 -11.383 1.00 87.75 251 ILE A N 1
ATOM 1874 C CA . ILE A 1 251 ? 10.975 -2.177 -11.515 1.00 87.75 251 ILE A CA 1
ATOM 1875 C C . ILE A 1 251 ? 9.849 -3.211 -11.621 1.00 87.75 251 ILE A C 1
ATOM 1877 O O . ILE A 1 251 ? 8.863 -3.129 -10.892 1.00 87.75 251 ILE A O 1
ATOM 1881 N N . ARG A 1 252 ? 10.001 -4.230 -12.480 1.00 89.50 252 ARG A N 1
ATOM 1882 C CA . ARG A 1 252 ? 9.002 -5.307 -12.629 1.00 89.50 252 ARG A CA 1
ATOM 1883 C C . ARG A 1 252 ? 8.841 -6.142 -11.360 1.00 89.50 252 ARG A C 1
ATOM 1885 O O . ARG A 1 252 ? 7.739 -6.602 -11.066 1.00 89.50 252 ARG A O 1
ATOM 1892 N N . LEU A 1 253 ? 9.935 -6.387 -10.639 1.00 92.06 253 LEU A N 1
ATOM 1893 C CA . LEU A 1 253 ? 9.891 -7.118 -9.375 1.00 92.06 253 LEU A CA 1
ATOM 1894 C C . LEU A 1 253 ? 9.196 -6.288 -8.286 1.00 92.06 253 LEU A C 1
ATOM 1896 O O . LEU A 1 253 ? 8.315 -6.809 -7.606 1.00 92.06 253 LEU A O 1
ATOM 1900 N N . ALA A 1 254 ? 9.547 -5.006 -8.172 1.00 89.69 254 ALA A N 1
ATOM 1901 C CA . ALA A 1 254 ? 8.958 -4.064 -7.231 1.00 89.69 254 ALA A CA 1
ATOM 1902 C C . ALA A 1 254 ? 7.459 -3.877 -7.483 1.00 89.69 254 ALA A C 1
ATOM 1904 O O . ALA A 1 254 ? 6.693 -3.902 -6.532 1.00 89.69 254 ALA A O 1
ATOM 1905 N N . ASP A 1 255 ? 7.022 -3.770 -8.738 1.00 87.44 255 ASP A N 1
ATOM 1906 C CA . ASP A 1 255 ? 5.602 -3.647 -9.088 1.00 87.44 255 ASP A CA 1
ATOM 1907 C C . ASP A 1 255 ? 4.766 -4.832 -8.570 1.00 87.44 255 ASP A C 1
ATOM 1909 O O . ASP A 1 255 ? 3.773 -4.650 -7.862 1.00 87.44 255 ASP A O 1
ATOM 1913 N N . LYS A 1 256 ? 5.227 -6.065 -8.824 1.00 90.56 256 LYS A N 1
ATOM 1914 C CA . LYS A 1 256 ? 4.570 -7.286 -8.329 1.00 90.56 256 LYS A CA 1
ATOM 1915 C C . LYS A 1 256 ? 4.601 -7.404 -6.807 1.00 90.56 256 LYS A C 1
ATOM 1917 O O . LYS A 1 256 ? 3.628 -7.859 -6.215 1.00 90.56 256 LYS A O 1
ATOM 1922 N N . LEU A 1 257 ? 5.722 -7.035 -6.192 1.00 92.19 257 LEU A N 1
ATOM 1923 C CA . LEU A 1 257 ? 5.923 -7.080 -4.746 1.00 92.19 257 LEU A CA 1
ATOM 1924 C C . LEU A 1 257 ? 5.038 -6.061 -4.017 1.00 92.19 257 LEU A C 1
ATOM 1926 O O . LEU A 1 257 ? 4.357 -6.415 -3.063 1.00 92.19 257 LEU A O 1
ATOM 1930 N N . LEU A 1 258 ? 5.021 -4.811 -4.478 1.00 89.44 258 LEU A N 1
ATOM 1931 C CA . LEU A 1 258 ? 4.256 -3.720 -3.869 1.00 89.44 258 LEU A CA 1
ATOM 1932 C C . LEU A 1 258 ? 2.743 -3.859 -4.104 1.00 89.44 258 LEU A C 1
ATOM 1934 O O . LEU A 1 258 ? 1.953 -3.341 -3.319 1.00 89.44 258 LEU A O 1
ATOM 1938 N N . SER A 1 259 ? 2.340 -4.594 -5.143 1.00 88.25 259 SER A N 1
ATOM 1939 C CA . SER A 1 259 ? 0.937 -4.953 -5.396 1.00 88.25 259 SER A CA 1
ATOM 1940 C C . SER A 1 259 ? 0.469 -6.194 -4.623 1.00 88.25 259 SER A C 1
ATOM 1942 O O . SER A 1 259 ? -0.707 -6.553 -4.691 1.00 88.25 259 SER A O 1
ATOM 1944 N N . ALA A 1 260 ? 1.369 -6.896 -3.929 1.00 91.00 260 ALA A N 1
ATOM 1945 C CA . ALA A 1 260 ? 1.009 -8.065 -3.140 1.00 91.00 260 ALA A CA 1
ATOM 1946 C C . ALA A 1 260 ? 0.475 -7.648 -1.760 1.00 91.00 260 ALA A C 1
ATOM 1948 O O . ALA A 1 260 ? 1.014 -6.758 -1.103 1.00 91.00 260 ALA A O 1
ATOM 1949 N N . VAL A 1 261 ? -0.576 -8.330 -1.299 1.00 91.81 261 VAL A N 1
ATOM 1950 C CA . VAL A 1 261 ? -1.196 -8.060 0.005 1.00 91.81 261 VAL A CA 1
ATOM 1951 C C . VAL A 1 261 ? -0.365 -8.734 1.109 1.00 91.81 261 VAL A C 1
ATOM 1953 O O . VAL A 1 261 ? -0.295 -9.965 1.122 1.00 91.81 261 VAL A O 1
ATOM 1956 N N . PRO A 1 262 ? 0.251 -7.981 2.039 1.00 90.56 262 PRO A N 1
ATOM 1957 C CA . PRO A 1 262 ? 0.965 -8.544 3.173 1.00 90.56 262 PRO A CA 1
ATOM 1958 C C . PRO A 1 262 ? -0.029 -9.223 4.115 1.00 90.56 262 PRO A C 1
ATOM 1960 O O . PRO A 1 262 ? -1.117 -8.704 4.380 1.00 90.56 262 PRO A O 1
ATOM 1963 N N . VAL A 1 263 ? 0.345 -10.391 4.629 1.00 89.00 263 VAL A N 1
ATOM 1964 C CA . VAL A 1 263 ? -0.538 -11.203 5.479 1.00 89.00 263 VAL A CA 1
ATOM 1965 C C . VAL A 1 263 ? -0.230 -10.980 6.956 1.00 89.00 263 VAL A C 1
ATOM 1967 O O . VAL A 1 263 ? -1.115 -11.085 7.802 1.00 89.00 263 VAL A O 1
ATOM 1970 N N . ASN A 1 264 ? 1.024 -10.664 7.276 1.00 87.06 264 ASN A N 1
ATOM 1971 C CA . ASN A 1 264 ? 1.486 -10.463 8.642 1.00 87.06 264 ASN A CA 1
ATOM 1972 C C . ASN A 1 264 ? 2.438 -9.260 8.760 1.00 87.06 264 ASN A C 1
ATOM 1974 O O . ASN A 1 264 ? 2.832 -8.647 7.765 1.00 87.06 264 ASN A O 1
ATOM 1978 N N . MET A 1 265 ? 2.822 -8.928 9.997 1.00 84.50 265 MET A N 1
ATOM 1979 C CA . MET A 1 265 ? 3.722 -7.802 10.260 1.00 84.50 265 MET A CA 1
ATOM 1980 C C . MET A 1 265 ? 5.103 -7.982 9.626 1.00 84.50 265 MET A C 1
ATOM 1982 O O . MET A 1 265 ? 5.668 -6.989 9.194 1.00 84.50 265 MET A O 1
ATOM 1986 N N . ALA A 1 266 ? 5.636 -9.205 9.502 1.00 87.06 266 ALA A N 1
ATOM 1987 C CA . ALA A 1 266 ? 6.927 -9.425 8.842 1.00 87.06 266 ALA A CA 1
ATOM 1988 C C . ALA A 1 266 ? 6.885 -9.038 7.356 1.00 87.06 266 ALA A C 1
ATOM 1990 O O . ALA A 1 266 ? 7.830 -8.430 6.855 1.00 87.06 266 ALA A O 1
ATOM 1991 N N . ASP A 1 267 ? 5.781 -9.340 6.668 1.00 91.00 267 ASP A N 1
ATOM 1992 C CA . ASP A 1 267 ? 5.569 -8.936 5.275 1.00 91.00 267 ASP A CA 1
ATOM 1993 C C . ASP A 1 267 ? 5.478 -7.417 5.156 1.00 91.00 267 ASP A C 1
ATOM 1995 O O . ASP A 1 267 ? 6.170 -6.813 4.337 1.00 91.00 267 ASP A O 1
ATOM 1999 N N . GLY A 1 268 ? 4.674 -6.786 6.017 1.00 87.81 268 GLY A N 1
ATOM 2000 C CA . GLY A 1 268 ? 4.536 -5.333 6.022 1.00 87.81 268 GLY A CA 1
ATOM 2001 C C . GLY A 1 268 ? 5.859 -4.622 6.312 1.00 87.81 268 GLY A C 1
ATOM 2002 O O . GLY A 1 268 ? 6.201 -3.618 5.688 1.00 87.81 268 GLY A O 1
ATOM 2003 N N . ALA A 1 269 ? 6.657 -5.182 7.210 1.00 85.38 269 ALA A N 1
ATOM 2004 C CA . ALA A 1 269 ? 7.939 -4.620 7.574 1.00 85.38 269 ALA A CA 1
ATOM 2005 C C . ALA A 1 269 ? 8.994 -4.826 6.456 1.00 85.38 269 ALA A C 1
ATOM 2007 O O . ALA A 1 269 ? 9.790 -3.925 6.193 1.00 85.38 269 ALA A O 1
ATOM 2008 N N . ALA A 1 270 ? 8.929 -5.933 5.705 1.00 89.44 270 ALA A N 1
ATOM 2009 C CA . ALA A 1 270 ? 9.712 -6.114 4.480 1.00 89.44 270 ALA A CA 1
ATOM 2010 C C . ALA A 1 270 ? 9.320 -5.098 3.386 1.00 89.44 270 ALA A C 1
ATOM 2012 O O . ALA A 1 270 ? 10.194 -4.486 2.776 1.00 89.44 270 ALA A O 1
ATOM 2013 N N . ILE A 1 271 ? 8.022 -4.852 3.171 1.00 89.88 271 ILE A N 1
ATOM 2014 C CA . ILE A 1 271 ? 7.552 -3.810 2.239 1.00 89.88 271 ILE A CA 1
ATOM 2015 C C . ILE A 1 271 ? 8.089 -2.432 2.653 1.00 89.88 271 ILE A C 1
ATOM 2017 O O . ILE A 1 271 ? 8.562 -1.673 1.807 1.00 89.88 271 ILE A O 1
ATOM 2021 N N . ALA A 1 272 ? 8.056 -2.116 3.950 1.00 85.50 272 ALA A N 1
ATOM 2022 C CA . ALA A 1 272 ? 8.559 -0.850 4.472 1.00 85.50 272 ALA A CA 1
ATOM 2023 C C . ALA A 1 272 ? 10.070 -0.654 4.236 1.00 85.50 272 ALA A C 1
ATOM 2025 O O . ALA A 1 272 ? 10.477 0.471 3.963 1.00 85.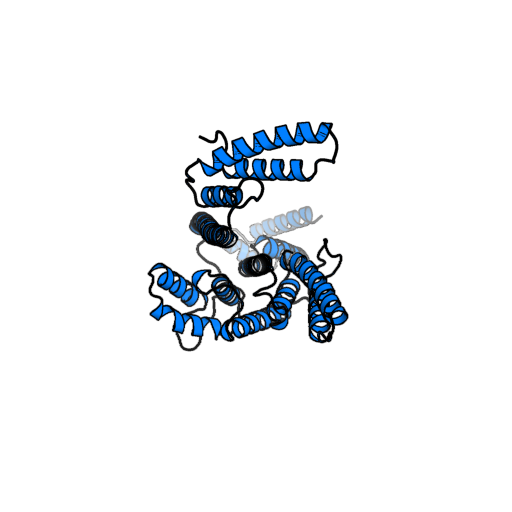50 272 ALA A O 1
ATOM 2026 N N . ASP A 1 273 ? 10.888 -1.716 4.265 1.00 86.56 273 ASP A N 1
ATOM 2027 C CA . ASP A 1 273 ? 12.310 -1.631 3.882 1.00 86.56 273 ASP A CA 1
ATOM 2028 C C . ASP A 1 273 ? 12.496 -1.189 2.431 1.00 86.56 273 ASP A C 1
ATOM 2030 O O . ASP A 1 273 ? 13.331 -0.334 2.149 1.00 86.56 273 ASP A O 1
ATOM 2034 N N . LEU A 1 274 ? 11.710 -1.743 1.504 1.00 87.00 274 LEU A N 1
ATOM 2035 C CA . LEU A 1 274 ? 11.799 -1.345 0.099 1.00 87.00 274 LEU A CA 1
ATOM 2036 C C . LEU A 1 274 ? 11.327 0.100 -0.116 1.00 87.00 274 LEU A C 1
ATOM 2038 O O . LEU A 1 274 ? 11.883 0.811 -0.946 1.00 87.00 274 LEU A O 1
ATOM 2042 N N . LEU A 1 275 ? 10.311 0.543 0.629 1.00 83.50 275 LEU A N 1
ATOM 2043 C CA . LEU A 1 275 ? 9.811 1.921 0.571 1.00 83.50 275 LEU A CA 1
ATOM 2044 C C . LEU A 1 275 ? 10.796 2.944 1.161 1.00 83.50 275 LEU A C 1
ATOM 2046 O O . LEU A 1 275 ? 10.683 4.128 0.844 1.00 83.50 275 LEU A O 1
ATOM 2050 N N . LEU A 1 276 ? 11.719 2.496 2.015 1.00 77.62 276 LEU A N 1
ATOM 2051 C CA . LEU A 1 276 ? 12.741 3.315 2.665 1.00 77.62 276 LEU A CA 1
ATOM 2052 C C . LEU A 1 276 ? 14.001 3.532 1.838 1.00 77.62 276 LEU A C 1
ATOM 2054 O O . LEU A 1 276 ? 14.781 4.430 2.151 1.00 77.62 276 LEU A O 1
ATOM 2058 N N . ASP A 1 277 ? 14.230 2.702 0.828 1.00 76.75 277 ASP A N 1
ATOM 2059 C CA . ASP A 1 277 ? 15.419 2.819 0.006 1.00 76.75 277 ASP A CA 1
ATOM 2060 C C . ASP A 1 277 ? 15.289 4.030 -0.934 1.00 76.75 277 ASP A C 1
ATOM 2062 O O . ASP A 1 277 ? 14.570 4.005 -1.935 1.00 76.75 277 ASP A O 1
ATOM 2066 N N . ASP A 1 278 ? 15.991 5.116 -0.593 1.00 58.59 278 ASP A N 1
ATOM 2067 C CA . ASP A 1 278 ? 16.053 6.351 -1.391 1.00 58.59 278 ASP A CA 1
ATOM 2068 C C . ASP A 1 278 ? 16.594 6.086 -2.814 1.00 58.59 278 ASP A C 1
ATOM 2070 O O . ASP A 1 278 ? 16.241 6.783 -3.770 1.00 58.59 278 ASP A O 1
ATOM 2074 N N . CYS A 1 279 ? 17.429 5.050 -2.968 1.00 49.03 279 CYS A N 1
ATOM 2075 C CA . CYS A 1 279 ? 18.014 4.618 -4.237 1.00 49.03 279 CYS A CA 1
ATOM 2076 C C . CYS A 1 279 ? 17.037 3.841 -5.126 1.00 49.03 279 CYS A C 1
ATOM 2078 O O . CYS A 1 279 ? 17.268 3.751 -6.332 1.00 49.03 279 CYS A O 1
ATOM 2080 N N . ALA A 1 280 ? 15.916 3.357 -4.585 1.00 50.78 280 ALA A N 1
ATOM 2081 C CA . ALA A 1 280 ? 14.857 2.745 -5.369 1.00 50.78 280 ALA A CA 1
ATOM 2082 C C . ALA A 1 280 ? 14.225 3.741 -6.350 1.00 50.78 280 ALA A C 1
ATOM 2084 O O . ALA A 1 280 ? 13.394 3.336 -7.156 1.00 50.78 280 ALA A O 1
ATOM 2085 N N . GLY A 1 281 ? 14.567 5.042 -6.307 1.00 46.69 281 GLY A N 1
ATOM 2086 C CA . GLY A 1 281 ? 14.236 5.993 -7.379 1.00 46.69 281 GLY A CA 1
ATOM 2087 C C . GLY A 1 281 ? 12.737 6.051 -7.693 1.00 46.69 281 GLY A C 1
ATOM 2088 O O . GLY A 1 281 ? 12.304 6.476 -8.769 1.00 46.69 281 GLY A O 1
ATOM 2089 N N . LEU A 1 282 ? 11.916 5.614 -6.738 1.00 47.72 282 LEU A N 1
ATOM 2090 C CA . LEU A 1 282 ? 10.493 5.431 -6.910 1.00 47.72 282 LEU A CA 1
ATOM 2091 C C . LEU A 1 282 ? 9.705 6.750 -7.105 1.00 47.72 282 LEU A C 1
ATOM 2093 O O . LEU A 1 282 ? 8.503 6.632 -7.350 1.00 47.72 282 LEU A O 1
ATOM 2097 N N . PRO A 1 283 ? 10.255 7.982 -6.967 1.00 41.16 283 PRO A N 1
ATOM 2098 C CA . PRO A 1 283 ? 9.537 9.184 -7.397 1.00 41.16 283 PRO A CA 1
ATOM 2099 C C . PRO A 1 283 ? 9.387 9.300 -8.925 1.00 41.16 283 PRO A C 1
ATOM 2101 O O . PRO A 1 283 ? 8.431 9.902 -9.391 1.00 41.16 283 PRO A O 1
ATOM 2104 N N . ASN A 1 284 ? 10.262 8.684 -9.736 1.00 41.81 284 ASN A N 1
ATOM 2105 C CA . ASN A 1 284 ? 10.267 8.938 -11.190 1.00 41.81 284 ASN A CA 1
ATOM 2106 C C . ASN A 1 284 ? 10.080 7.695 -12.080 1.00 41.81 284 ASN A C 1
ATOM 2108 O O . ASN A 1 284 ? 9.656 7.825 -13.227 1.00 41.81 284 ASN A O 1
ATOM 2112 N N . ALA A 1 285 ? 10.286 6.480 -11.563 1.00 41.62 285 ALA A N 1
ATOM 2113 C CA . ALA A 1 285 ? 10.299 5.245 -12.362 1.00 41.62 285 ALA A CA 1
ATOM 2114 C C . ALA A 1 285 ? 8.917 4.607 -12.658 1.00 41.62 285 ALA A C 1
ATOM 2116 O O . ALA A 1 285 ? 8.819 3.405 -12.877 1.00 41.62 285 ALA A O 1
ATOM 2117 N N . GLY A 1 286 ? 7.812 5.363 -12.627 1.00 49.16 286 GLY A N 1
ATOM 2118 C CA . GLY A 1 286 ? 6.476 4.816 -12.948 1.00 49.16 286 GLY A CA 1
ATOM 2119 C C . GLY A 1 286 ? 5.795 3.999 -11.836 1.00 49.16 286 GLY A C 1
ATOM 2120 O O . GLY A 1 286 ? 4.619 3.678 -11.962 1.00 49.16 286 GLY A O 1
ATOM 2121 N N . VAL A 1 287 ? 6.469 3.758 -10.709 1.00 52.88 287 VAL A N 1
ATOM 2122 C CA . VAL A 1 287 ? 6.000 2.897 -9.598 1.00 52.88 287 VAL A CA 1
ATOM 2123 C C . VAL A 1 287 ? 5.139 3.649 -8.561 1.00 52.88 287 VAL A C 1
ATOM 2125 O O . VAL A 1 287 ? 4.790 3.121 -7.507 1.00 52.88 287 VAL A O 1
ATOM 2128 N N . HIS A 1 288 ? 4.750 4.900 -8.836 1.00 66.06 288 HIS A N 1
ATOM 2129 C CA . HIS A 1 288 ? 3.914 5.697 -7.925 1.00 66.06 288 HIS A CA 1
ATOM 2130 C C . HIS A 1 288 ? 2.579 5.018 -7.579 1.00 66.06 288 HIS A C 1
ATOM 2132 O O . HIS A 1 288 ? 2.129 5.113 -6.438 1.00 66.06 288 HIS A O 1
ATOM 2138 N N . GLY A 1 289 ? 1.976 4.306 -8.539 1.00 67.50 289 GLY A N 1
ATOM 2139 C CA . GLY A 1 289 ? 0.761 3.523 -8.306 1.00 67.50 289 GLY A CA 1
ATOM 2140 C C . GLY A 1 289 ? 1.000 2.367 -7.335 1.00 67.50 289 GLY A C 1
ATOM 2141 O O . GLY A 1 289 ? 0.291 2.246 -6.342 1.00 67.50 289 GLY A O 1
ATOM 2142 N N . ALA A 1 290 ? 2.047 1.571 -7.556 1.00 73.50 290 ALA A N 1
ATOM 2143 C CA . ALA A 1 290 ? 2.336 0.421 -6.705 1.00 73.50 290 ALA A CA 1
ATOM 2144 C C . ALA A 1 290 ? 2.741 0.831 -5.275 1.00 73.50 290 ALA A C 1
ATOM 2146 O O . ALA A 1 290 ? 2.348 0.178 -4.317 1.00 73.50 290 ALA A O 1
ATOM 2147 N N . LYS A 1 291 ? 3.437 1.963 -5.092 1.00 74.62 291 LYS A N 1
ATOM 2148 C CA . LYS A 1 291 ? 3.691 2.544 -3.756 1.00 74.62 291 LYS A CA 1
ATOM 2149 C C . LYS A 1 291 ? 2.400 2.848 -3.002 1.00 74.62 291 LYS A C 1
ATOM 2151 O O . LYS A 1 291 ? 2.267 2.494 -1.837 1.00 74.62 291 LYS A O 1
ATOM 2156 N N . LEU A 1 292 ? 1.468 3.530 -3.664 1.00 76.81 292 LEU A N 1
ATOM 2157 C CA . LEU A 1 292 ? 0.163 3.863 -3.098 1.00 76.81 292 LEU A CA 1
ATOM 2158 C C . LEU A 1 292 ? -0.594 2.609 -2.662 1.00 76.81 292 LEU A C 1
ATOM 2160 O O . LEU A 1 292 ? -1.135 2.559 -1.560 1.00 76.81 292 LEU A O 1
ATOM 2164 N N . VAL A 1 293 ? -0.577 1.589 -3.520 1.00 79.62 293 VAL A N 1
ATOM 2165 C CA . VAL A 1 293 ? -1.161 0.277 -3.237 1.00 79.62 293 VAL A CA 1
ATOM 2166 C C . VAL A 1 293 ? -0.487 -0.364 -2.021 1.00 79.62 293 VAL A C 1
ATOM 2168 O O . VAL A 1 293 ? -1.183 -0.760 -1.090 1.00 79.62 293 VAL A O 1
ATOM 2171 N N . ALA A 1 294 ? 0.846 -0.364 -1.955 1.00 83.81 294 ALA A N 1
ATOM 2172 C CA . ALA A 1 294 ? 1.593 -0.889 -0.816 1.00 83.81 294 ALA A CA 1
ATOM 2173 C C . ALA A 1 294 ? 1.260 -0.165 0.497 1.00 83.81 294 ALA A C 1
ATOM 2175 O O . ALA A 1 294 ? 1.028 -0.816 1.512 1.00 83.81 294 ALA A O 1
ATOM 2176 N N . PHE A 1 295 ? 1.169 1.168 0.496 1.00 82.69 295 PHE A N 1
ATOM 2177 C CA . PHE A 1 295 ? 0.743 1.917 1.681 1.00 82.69 295 PHE A CA 1
ATOM 2178 C C . PHE A 1 295 ? -0.695 1.596 2.089 1.00 82.69 295 PHE A C 1
ATOM 2180 O O . PHE A 1 295 ? -0.955 1.416 3.277 1.00 82.69 295 PHE A O 1
ATOM 2187 N N . SER A 1 296 ? -1.615 1.464 1.130 1.00 83.38 296 SER A N 1
ATOM 2188 C CA . SER A 1 296 ? -2.987 1.021 1.410 1.00 83.38 296 SER A CA 1
ATOM 2189 C C . SER A 1 296 ? -3.000 -0.372 2.036 1.00 83.38 296 SER A C 1
ATOM 2191 O O . SER A 1 296 ? -3.717 -0.615 2.999 1.00 83.38 296 SER A O 1
ATOM 2193 N N . HIS A 1 297 ? -2.177 -1.286 1.532 1.00 87.62 297 HIS A N 1
ATOM 2194 C CA . HIS A 1 297 ? -2.047 -2.630 2.074 1.00 87.62 297 HIS A CA 1
ATOM 2195 C C . HIS A 1 297 ? -1.466 -2.649 3.492 1.00 87.62 297 HIS A C 1
ATOM 2197 O O . HIS A 1 297 ? -1.969 -3.379 4.344 1.00 87.62 297 HIS A O 1
ATOM 2203 N N . LEU A 1 298 ? -0.452 -1.823 3.773 1.00 85.69 298 LEU A N 1
ATOM 2204 C CA . LEU A 1 298 ? 0.092 -1.647 5.123 1.00 85.69 298 LEU A CA 1
ATOM 2205 C C . LEU A 1 298 ? -0.949 -1.069 6.081 1.00 85.69 298 LEU A C 1
ATOM 2207 O O . LEU A 1 298 ? -1.085 -1.549 7.205 1.00 85.69 298 LEU A O 1
ATOM 2211 N N . ARG A 1 299 ? -1.714 -0.076 5.624 1.00 87.00 299 ARG A N 1
ATOM 2212 C CA . ARG A 1 299 ? -2.829 0.494 6.376 1.00 87.00 299 ARG A CA 1
ATOM 2213 C C . ARG A 1 299 ? -3.867 -0.575 6.715 1.00 87.00 299 ARG A C 1
ATOM 2215 O O . ARG A 1 299 ? -4.235 -0.720 7.875 1.00 87.00 299 ARG A O 1
ATOM 2222 N N . ASP A 1 300 ? -4.301 -1.359 5.730 1.00 85.19 300 ASP A N 1
ATOM 2223 C CA . ASP A 1 300 ? -5.304 -2.411 5.922 1.00 85.19 300 ASP A CA 1
ATOM 2224 C C . ASP A 1 300 ? -4.789 -3.547 6.819 1.00 85.19 300 ASP A C 1
ATOM 2226 O O . ASP A 1 300 ? -5.570 -4.160 7.550 1.00 85.19 300 ASP A O 1
ATOM 2230 N N . LEU A 1 301 ? -3.487 -3.847 6.772 1.00 86.38 301 LEU A N 1
ATOM 2231 C CA . LEU A 1 301 ? -2.837 -4.782 7.689 1.00 86.38 301 LEU A CA 1
ATOM 2232 C C . LEU A 1 301 ? -2.897 -4.255 9.128 1.00 86.38 301 LEU A C 1
ATOM 2234 O O . LEU A 1 301 ? -3.306 -4.985 10.025 1.00 86.38 301 LEU A O 1
ATOM 2238 N N . LEU A 1 302 ? -2.536 -2.990 9.350 1.00 82.56 302 LEU A N 1
ATOM 2239 C CA . LEU A 1 302 ? -2.554 -2.363 10.675 1.00 82.56 302 LEU A CA 1
ATOM 2240 C C . LEU A 1 302 ? -3.969 -2.206 11.229 1.00 82.56 302 LEU A C 1
ATOM 2242 O O . LEU A 1 302 ? -4.197 -2.485 12.403 1.00 82.56 302 LEU A O 1
ATOM 2246 N N . ALA A 1 303 ? -4.931 -1.829 10.387 1.00 80.81 303 ALA A N 1
ATOM 2247 C CA . ALA A 1 303 ? -6.332 -1.715 10.773 1.00 80.81 303 ALA A CA 1
ATOM 2248 C C . ALA A 1 303 ? -6.883 -3.054 11.285 1.00 80.81 303 ALA A C 1
ATOM 2250 O O . ALA A 1 303 ? -7.560 -3.088 12.309 1.00 80.81 303 ALA A O 1
A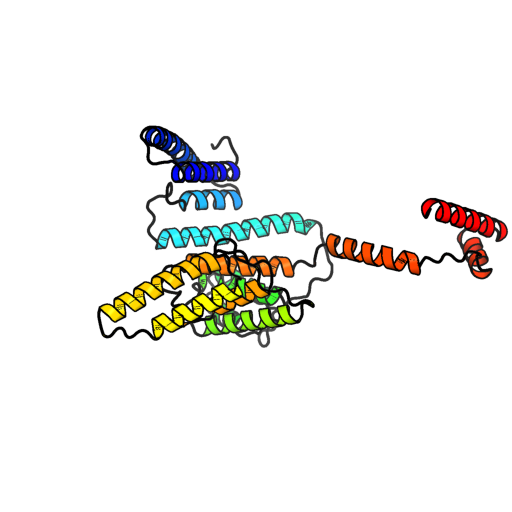TOM 2251 N N . ARG A 1 304 ? -6.524 -4.175 10.641 1.00 79.75 304 ARG A N 1
ATOM 2252 C CA . ARG A 1 304 ? -6.897 -5.525 11.104 1.00 79.75 304 ARG A CA 1
ATOM 2253 C C . ARG A 1 304 ? -6.281 -5.907 12.449 1.00 79.75 304 ARG A C 1
ATOM 2255 O O . ARG A 1 304 ? -6.820 -6.769 13.125 1.00 79.75 304 ARG A O 1
ATOM 2262 N N . GLN A 1 305 ? -5.161 -5.293 12.811 1.00 72.00 305 GLN A N 1
ATOM 2263 C CA . GLN A 1 305 ? -4.419 -5.581 14.042 1.00 72.00 305 GLN A CA 1
ATOM 2264 C C . GLN A 1 305 ? -4.852 -4.663 15.194 1.00 72.00 305 GLN A C 1
ATOM 2266 O O . GLN A 1 305 ? -4.742 -5.040 16.354 1.00 72.00 305 GLN A O 1
ATOM 2271 N N . GLY A 1 306 ? -5.364 -3.467 14.877 1.00 56.53 306 GLY A N 1
ATOM 2272 C CA . GLY A 1 306 ? -5.957 -2.533 15.839 1.00 56.53 306 GLY A CA 1
ATOM 2273 C C . GLY A 1 306 ? -7.398 -2.872 16.236 1.00 56.53 306 GLY A C 1
ATOM 2274 O O . GLY A 1 306 ? -7.882 -2.379 17.253 1.00 56.53 306 GLY A O 1
ATOM 2275 N N . VAL A 1 307 ? -8.084 -3.728 15.471 1.00 48.78 307 VAL A N 1
ATOM 2276 C CA . VAL A 1 307 ? -9.322 -4.364 15.930 1.00 48.78 307 VAL A CA 1
ATOM 2277 C C . VAL A 1 307 ? -8.907 -5.473 16.898 1.00 48.78 307 VAL A C 1
ATOM 2279 O O . VAL A 1 307 ? -8.245 -6.414 16.453 1.00 48.78 307 VAL A O 1
ATOM 2282 N N . PRO A 1 308 ? -9.243 -5.398 18.204 1.00 43.50 308 PRO A N 1
ATOM 2283 C CA . PRO A 1 308 ? -9.005 -6.524 19.097 1.00 43.50 308 PRO A CA 1
ATOM 2284 C C . PRO A 1 308 ? -9.658 -7.736 18.449 1.00 43.50 308 PRO A C 1
ATOM 2286 O O . PRO A 1 308 ? -10.822 -7.639 18.053 1.00 43.50 308 PRO A O 1
ATOM 2289 N N . ALA A 1 309 ? -8.888 -8.817 18.271 1.00 40.22 309 ALA A N 1
ATOM 2290 C CA . ALA A 1 309 ? -9.369 -10.059 17.683 1.00 40.22 309 ALA A CA 1
ATOM 2291 C C . ALA A 1 309 ? -10.767 -10.313 18.236 1.00 40.22 309 ALA A C 1
ATOM 2293 O O . ALA A 1 309 ? -10.923 -10.484 19.449 1.00 40.22 309 ALA A O 1
ATOM 2294 N N . SER A 1 310 ? -11.775 -10.192 17.362 1.00 40.66 310 SER A N 1
ATOM 2295 C CA . SER A 1 310 ? -13.175 -10.311 17.755 1.00 40.66 310 SER A CA 1
ATOM 2296 C C . SER A 1 310 ? -13.294 -11.521 18.668 1.00 40.66 310 SER A C 1
ATOM 2298 O O . SER A 1 310 ? -12.668 -12.553 18.391 1.00 40.66 310 SER A O 1
ATOM 2300 N N . GLU A 1 311 ? -14.041 -11.367 19.758 1.00 40.91 311 GLU A N 1
ATOM 2301 C CA . GLU A 1 311 ? -14.153 -12.331 20.852 1.00 40.91 311 GLU A CA 1
ATOM 2302 C C . GLU A 1 311 ? -14.341 -13.780 20.386 1.00 40.91 311 GLU A C 1
ATOM 2304 O O . GLU A 1 311 ? -14.031 -14.677 21.139 1.00 40.91 311 GLU A O 1
ATOM 2309 N N . THR A 1 312 ? -14.746 -14.057 19.150 1.00 40.09 312 THR A N 1
ATOM 2310 C CA . THR A 1 312 ? -14.760 -15.380 18.514 1.00 40.09 312 THR A CA 1
ATOM 2311 C C . THR A 1 312 ? -13.432 -16.161 18.510 1.00 40.09 312 THR A C 1
ATOM 2313 O O . THR A 1 312 ? -13.458 -17.375 18.734 1.00 40.09 312 THR A O 1
ATOM 2316 N N . GLU A 1 313 ? -12.265 -15.536 18.314 1.00 39.22 313 GLU A N 1
ATOM 2317 C CA . GLU A 1 313 ? -10.975 -16.265 18.382 1.00 39.22 313 GLU A CA 1
ATOM 2318 C C . GLU A 1 313 ? -10.476 -16.416 19.828 1.00 39.22 313 GLU A C 1
ATOM 2320 O O . GLU A 1 313 ? -9.976 -17.472 20.213 1.00 39.22 313 GLU A O 1
ATOM 2325 N N . SER A 1 314 ? -10.727 -15.410 20.671 1.00 46.38 314 SER A N 1
ATOM 2326 C CA . SER A 1 314 ? -10.467 -15.456 22.118 1.00 46.38 314 SER A CA 1
ATOM 2327 C C . SER A 1 314 ? -11.419 -16.406 22.857 1.00 46.38 314 SER A C 1
ATOM 2329 O O . SER A 1 314 ? -11.036 -17.040 23.833 1.00 46.38 314 SER A O 1
ATOM 2331 N N . PHE A 1 315 ? -12.644 -16.582 22.362 1.00 41.12 315 PHE A N 1
ATOM 2332 C CA . PHE A 1 315 ? -13.646 -17.497 22.893 1.00 41.12 315 PHE A CA 1
ATOM 2333 C C . PHE A 1 315 ? -13.398 -18.912 22.403 1.00 41.12 315 PHE A C 1
ATOM 2335 O O . PHE A 1 315 ? -13.565 -19.821 23.186 1.00 41.12 315 PHE A O 1
ATOM 2342 N N . SER A 1 316 ? -12.946 -19.152 21.171 1.00 48.97 316 SER A N 1
ATOM 2343 C CA . SER A 1 316 ? -12.589 -20.517 20.745 1.00 48.97 316 SER A CA 1
ATOM 2344 C C . SER A 1 316 ? -11.273 -20.998 21.367 1.00 48.97 316 SER A C 1
ATOM 2346 O O . SER A 1 316 ? -11.211 -22.126 21.852 1.00 48.97 316 SER A O 1
ATOM 2348 N N . ALA A 1 317 ? -10.250 -20.140 21.458 1.00 49.16 317 ALA A N 1
ATOM 2349 C CA . ALA A 1 317 ? -9.031 -20.432 22.217 1.00 49.16 317 ALA A CA 1
ATOM 2350 C C . ALA A 1 317 ? -9.307 -20.488 23.729 1.00 49.16 317 ALA A C 1
ATOM 2352 O O . ALA A 1 317 ? -8.762 -21.336 24.434 1.00 49.16 317 ALA A O 1
ATOM 2353 N N . GLY A 1 318 ? -10.201 -19.625 24.213 1.00 41.84 318 GLY A N 1
ATOM 2354 C CA . GLY A 1 318 ? -10.693 -19.588 25.583 1.00 41.84 318 GLY A CA 1
ATOM 2355 C C . GLY A 1 318 ? -11.502 -20.824 25.940 1.00 41.84 318 GLY A C 1
ATOM 2356 O O . GLY A 1 318 ? -11.246 -21.378 26.991 1.00 41.84 318 GLY A O 1
ATOM 2357 N N . VAL A 1 319 ? -12.382 -21.310 25.062 1.00 48.59 319 VAL A N 1
ATOM 2358 C CA . VAL A 1 319 ? -13.170 -22.548 25.193 1.00 48.59 319 VAL A CA 1
ATOM 2359 C C . VAL A 1 319 ? -12.272 -23.766 25.067 1.00 48.59 319 VAL A C 1
ATOM 2361 O O . VAL A 1 319 ? -12.430 -24.670 25.861 1.00 48.59 319 VAL A O 1
ATOM 2364 N N . ALA A 1 320 ? -11.269 -23.789 24.188 1.00 49.72 320 ALA A N 1
ATOM 2365 C CA . ALA A 1 320 ? -10.307 -24.894 24.138 1.00 49.72 320 ALA A CA 1
ATOM 2366 C C . ALA A 1 320 ? -9.412 -24.944 25.395 1.00 49.72 320 ALA A C 1
ATOM 2368 O O . ALA A 1 320 ? -9.115 -26.021 25.922 1.00 49.72 320 ALA A O 1
ATOM 2369 N N . ALA A 1 321 ? -9.013 -23.779 25.918 1.00 46.78 321 ALA A N 1
ATOM 2370 C CA . ALA A 1 321 ? -8.320 -23.665 27.198 1.00 46.78 321 ALA A CA 1
ATOM 2371 C C . ALA A 1 321 ? -9.249 -23.992 28.381 1.00 46.78 321 ALA A C 1
ATOM 2373 O O . ALA A 1 321 ? -8.799 -24.612 29.346 1.00 46.78 321 ALA A O 1
ATOM 2374 N N . PHE A 1 322 ? -10.537 -23.642 28.295 1.00 41.16 322 PHE A N 1
ATOM 2375 C CA . PHE A 1 322 ? -11.560 -23.989 29.278 1.00 41.16 322 PHE A CA 1
ATOM 2376 C C . PHE A 1 322 ? -11.899 -25.472 29.216 1.00 41.16 322 PHE A C 1
ATOM 2378 O O . PHE A 1 322 ? -12.025 -26.059 30.266 1.00 41.16 322 PHE A O 1
ATOM 2385 N N . ASP A 1 323 ? -11.953 -26.125 28.062 1.00 44.12 323 ASP A N 1
ATOM 2386 C CA . ASP A 1 323 ? -12.233 -27.559 27.930 1.00 44.12 323 ASP A CA 1
ATOM 2387 C C . ASP A 1 323 ? -11.077 -28.387 28.507 1.00 44.12 323 ASP A C 1
ATOM 2389 O O . ASP A 1 323 ? -11.288 -29.348 29.251 1.00 44.12 323 ASP A O 1
ATOM 2393 N N . GLY A 1 324 ? -9.831 -27.959 28.265 1.00 44.50 324 GLY A N 1
ATOM 2394 C CA . GLY A 1 324 ? -8.645 -28.576 28.862 1.00 44.50 324 GLY A CA 1
ATOM 2395 C C . GLY A 1 324 ? -8.497 -28.318 30.369 1.00 44.50 324 GLY A C 1
ATOM 2396 O O . GLY A 1 324 ? -8.003 -29.181 31.102 1.00 44.50 324 GLY A O 1
ATOM 2397 N N . ALA A 1 325 ? -8.920 -27.145 30.852 1.00 40.53 325 ALA A N 1
ATOM 2398 C CA . ALA A 1 325 ? -8.830 -26.764 32.262 1.00 40.53 325 ALA A CA 1
ATOM 2399 C C . ALA A 1 325 ? -10.058 -27.183 33.084 1.00 40.53 325 ALA A C 1
ATOM 2401 O O . ALA A 1 325 ? -9.900 -27.527 34.249 1.00 40.53 325 ALA A O 1
ATOM 2402 N N . ALA A 1 326 ? -11.254 -27.231 32.504 1.00 40.16 326 ALA A N 1
ATOM 2403 C CA . ALA A 1 326 ? -12.509 -27.629 33.138 1.00 40.16 326 ALA A CA 1
ATOM 2404 C C . ALA A 1 326 ? -12.497 -29.119 33.468 1.00 40.16 326 ALA A C 1
ATOM 2406 O O . ALA A 1 326 ? -12.882 -29.481 34.574 1.00 40.16 326 ALA A O 1
ATOM 2407 N N . ALA A 1 327 ? -11.918 -29.968 32.613 1.00 43.78 327 ALA A N 1
ATOM 2408 C CA . ALA A 1 327 ? -11.673 -31.373 32.948 1.00 43.78 327 ALA A CA 1
ATOM 2409 C C . ALA A 1 327 ? -10.755 -31.555 34.182 1.00 43.78 327 ALA A C 1
ATOM 2411 O O . ALA A 1 327 ? -10.821 -32.580 34.857 1.00 43.78 327 ALA A O 1
ATOM 2412 N N . LYS A 1 328 ? -9.913 -30.559 34.507 1.00 48.09 328 LYS A N 1
ATOM 2413 C CA . LYS A 1 328 ? -9.047 -30.541 35.705 1.00 48.09 328 LYS A CA 1
ATOM 2414 C C . LYS A 1 328 ? -9.609 -29.732 36.883 1.00 48.09 328 LYS A C 1
ATOM 2416 O O . LYS A 1 328 ? -9.235 -30.010 38.019 1.00 48.09 328 LYS A O 1
ATOM 2421 N N . ALA A 1 329 ? -10.460 -28.738 36.631 1.00 42.84 329 ALA A N 1
ATOM 2422 C CA . ALA A 1 329 ? -10.986 -27.798 37.623 1.00 42.84 329 ALA A CA 1
ATOM 2423 C C . ALA A 1 329 ? -12.389 -28.179 38.128 1.00 42.84 329 ALA A C 1
ATOM 2425 O O . ALA A 1 329 ? -12.707 -27.909 39.283 1.00 42.84 329 ALA A O 1
ATOM 2426 N N . LEU A 1 330 ? -13.202 -28.866 37.317 1.00 45.88 330 LEU A N 1
ATOM 2427 C CA . LEU A 1 330 ? -14.517 -29.402 37.692 1.00 45.88 330 LEU A CA 1
ATOM 2428 C C . LEU A 1 330 ? -14.417 -30.807 38.297 1.00 45.88 330 LEU A C 1
ATOM 2430 O O . LEU A 1 330 ? -15.309 -31.629 38.097 1.00 45.88 330 LEU A O 1
ATOM 2434 N N . CYS A 1 331 ? -13.379 -31.091 39.090 1.00 49.22 331 CYS A N 1
ATOM 2435 C CA . CYS A 1 331 ? -13.448 -32.185 40.058 1.00 49.22 331 CYS A CA 1
ATOM 2436 C C . CYS A 1 331 ? -14.547 -31.852 41.082 1.00 49.22 331 CYS A C 1
ATOM 2438 O O . CYS A 1 331 ? -14.262 -31.441 42.205 1.00 49.22 331 CYS A O 1
ATOM 2440 N N . MET A 1 332 ? -15.813 -32.001 40.678 1.00 51.00 332 MET A N 1
ATOM 2441 C CA . MET A 1 332 ? -16.951 -32.111 41.570 1.00 51.00 332 MET A CA 1
ATOM 2442 C C . MET A 1 332 ? -16.570 -33.199 42.570 1.00 51.00 332 MET A C 1
ATOM 2444 O O . MET A 1 332 ? -16.327 -34.339 42.158 1.00 51.00 332 MET A O 1
ATOM 2448 N N . PRO A 1 333 ? -16.418 -32.862 43.860 1.00 57.78 333 PRO A N 1
ATOM 2449 C CA . PRO A 1 333 ? -16.053 -33.864 44.834 1.00 57.78 333 PRO A CA 1
ATOM 2450 C C . PRO A 1 333 ? -17.142 -34.938 44.824 1.00 57.78 333 PRO A C 1
ATOM 2452 O O . PRO A 1 333 ? -18.330 -34.643 44.921 1.00 57.78 333 PRO A O 1
ATOM 2455 N N . THR A 1 334 ? -16.742 -36.203 44.692 1.00 59.62 334 THR A N 1
ATOM 2456 C CA . THR A 1 334 ? -17.665 -37.352 44.656 1.00 59.62 334 THR A CA 1
ATOM 2457 C C . THR A 1 334 ? -18.552 -37.450 45.900 1.00 59.62 334 THR A C 1
ATOM 2459 O O . THR A 1 334 ? -19.565 -38.145 45.874 1.00 59.62 334 THR A O 1
ATOM 2462 N N . ALA A 1 335 ? -18.204 -36.735 46.974 1.00 64.88 335 ALA A N 1
ATOM 2463 C CA . ALA A 1 335 ? -19.050 -36.507 48.133 1.00 64.88 335 ALA A CA 1
ATOM 2464 C C . ALA A 1 335 ? -19.067 -35.009 48.502 1.00 64.88 335 ALA A C 1
ATOM 2466 O O . ALA A 1 335 ? -18.000 -34.398 48.610 1.00 64.88 335 ALA A O 1
ATOM 2467 N N . PRO A 1 336 ? -20.245 -34.409 48.748 1.00 75.12 336 PRO A N 1
ATOM 2468 C CA . PRO A 1 336 ? -20.327 -33.026 49.194 1.00 75.12 336 PRO A CA 1
ATOM 2469 C C . PRO A 1 336 ? -19.797 -32.894 50.626 1.00 75.12 336 PRO A C 1
ATOM 2471 O O . PRO A 1 336 ? -20.062 -33.736 51.487 1.00 75.12 336 PRO A O 1
ATOM 2474 N N . THR A 1 337 ? -19.081 -31.808 50.909 1.00 83.31 337 THR A N 1
ATOM 2475 C CA . THR A 1 337 ? -18.712 -31.475 52.293 1.00 83.31 337 THR A CA 1
ATOM 2476 C C . THR A 1 337 ? -19.932 -30.965 53.065 1.00 83.31 337 THR A C 1
ATOM 2478 O O . THR A 1 337 ? -20.864 -30.414 52.476 1.00 83.31 337 THR A O 1
ATOM 2481 N N . LEU A 1 338 ? -19.929 -31.106 54.396 1.00 80.50 338 LEU A N 1
ATOM 2482 C CA . LEU A 1 338 ? -21.021 -30.613 55.248 1.00 80.50 338 LEU A CA 1
ATOM 2483 C C . LEU A 1 338 ? -21.283 -29.110 55.026 1.00 80.50 338 LEU A C 1
ATOM 2485 O O . LEU A 1 338 ? -22.430 -28.710 54.868 1.00 80.50 338 LEU A O 1
ATOM 2489 N N . ALA A 1 339 ? -20.220 -28.311 54.901 1.00 77.06 339 ALA A N 1
ATOM 2490 C CA . ALA A 1 339 ? -20.311 -26.872 54.657 1.00 77.06 339 ALA A CA 1
ATOM 2491 C C . ALA A 1 339 ? -20.987 -26.530 53.316 1.00 77.06 339 ALA A C 1
ATOM 2493 O O . ALA A 1 339 ? -21.746 -25.569 53.234 1.00 77.06 339 ALA A O 1
ATOM 2494 N N . MET A 1 340 ? -20.758 -27.330 52.266 1.00 77.44 340 MET A N 1
ATOM 2495 C CA . MET A 1 340 ? -21.440 -27.151 50.977 1.00 77.44 340 MET A CA 1
ATOM 2496 C C . MET A 1 340 ? -22.935 -27.461 51.077 1.00 77.44 340 MET A C 1
ATOM 2498 O O . MET A 1 340 ? -23.749 -26.754 50.487 1.00 77.44 340 MET A O 1
ATOM 2502 N N . ILE A 1 341 ? -23.297 -28.496 51.837 1.00 88.25 341 ILE A N 1
ATOM 2503 C CA . ILE A 1 341 ? -24.697 -28.860 52.074 1.00 88.25 341 ILE A CA 1
ATOM 2504 C C . ILE A 1 341 ? -25.416 -27.772 52.870 1.00 88.25 341 ILE A C 1
ATOM 2506 O O . ILE A 1 341 ? -26.518 -27.382 52.501 1.00 88.25 341 ILE A O 1
ATOM 2510 N N . GLU A 1 342 ? -24.794 -27.258 53.927 1.00 81.50 342 GLU A N 1
ATOM 2511 C CA . GLU A 1 342 ? -25.372 -26.202 54.760 1.00 81.50 342 GLU A CA 1
ATOM 2512 C C . GLU A 1 342 ? -25.538 -24.890 53.983 1.00 81.50 342 GLU A C 1
ATOM 2514 O O . GLU A 1 342 ? -26.592 -24.259 54.060 1.00 81.50 342 GLU A O 1
ATOM 2519 N N . ALA A 1 343 ? -24.547 -24.514 53.167 1.00 77.75 343 ALA A N 1
ATOM 2520 C CA . ALA A 1 343 ? -24.637 -23.340 52.302 1.00 77.75 343 ALA A CA 1
ATOM 2521 C C . ALA A 1 343 ? -25.727 -23.493 51.226 1.00 77.75 343 ALA A C 1
ATOM 2523 O O . ALA A 1 343 ? -26.498 -22.561 50.994 1.00 77.75 343 ALA A O 1
ATOM 2524 N N . GLY A 1 344 ? -25.830 -24.670 50.598 1.00 75.88 344 GLY A N 1
ATOM 2525 C CA . GLY A 1 344 ? -26.868 -24.963 49.606 1.00 75.88 344 GLY A CA 1
ATOM 2526 C C . GLY A 1 344 ? -28.275 -24.986 50.207 1.00 75.88 344 GLY A C 1
ATOM 2527 O O . GLY A 1 344 ? -29.203 -24.432 49.621 1.00 75.88 344 GLY A O 1
ATOM 2528 N N . ALA A 1 345 ? -28.422 -25.556 51.405 1.00 84.75 345 ALA A N 1
ATOM 2529 C CA . ALA A 1 345 ? -29.671 -25.565 52.160 1.00 84.75 345 ALA A CA 1
ATOM 2530 C C . ALA A 1 345 ? -30.133 -24.141 52.503 1.00 84.75 345 ALA A C 1
ATOM 2532 O O . ALA A 1 345 ? -31.274 -23.770 52.228 1.00 84.75 345 ALA A O 1
ATOM 2533 N N . ALA A 1 346 ? -29.215 -23.310 53.008 1.00 80.62 346 ALA A N 1
ATOM 2534 C CA . ALA A 1 346 ? -29.490 -21.913 53.329 1.00 80.62 346 ALA A CA 1
ATOM 2535 C C . ALA A 1 346 ? -29.863 -21.083 52.088 1.00 80.62 346 ALA A C 1
ATOM 2537 O O . ALA A 1 346 ? -30.818 -20.310 52.137 1.00 80.62 346 ALA A O 1
ATOM 2538 N N . ALA A 1 347 ? -29.151 -21.259 50.970 1.00 77.25 347 ALA A N 1
ATOM 2539 C CA . ALA A 1 347 ? -29.426 -20.538 49.728 1.00 77.25 347 ALA A CA 1
ATOM 2540 C C . ALA A 1 347 ? -30.754 -20.959 49.075 1.00 77.25 347 ALA A C 1
ATOM 2542 O O . ALA A 1 347 ? -31.455 -20.123 48.509 1.00 77.25 347 ALA A O 1
ATOM 2543 N N . GLY A 1 348 ? -31.105 -22.245 49.161 1.00 78.56 348 GLY A N 1
ATOM 2544 C CA . GLY A 1 348 ? -32.350 -22.787 48.617 1.00 78.56 348 GLY A CA 1
ATOM 2545 C C . GLY A 1 348 ? -33.565 -22.633 49.534 1.00 78.56 348 GLY A C 1
ATOM 2546 O O . GLY A 1 348 ? -34.680 -22.897 49.093 1.00 78.56 348 GLY A O 1
ATOM 2547 N N . GLY A 1 349 ? -33.371 -22.238 50.797 1.00 87.62 349 GLY A N 1
ATOM 2548 C CA . GLY A 1 349 ? -34.435 -22.244 51.806 1.00 87.62 349 GLY A CA 1
ATOM 2549 C C . GLY A 1 349 ? -34.983 -23.649 52.092 1.00 87.62 349 GLY A C 1
ATOM 2550 O O . GLY A 1 349 ? -36.160 -23.792 52.418 1.00 87.62 349 GLY A O 1
ATOM 2551 N N . ILE A 1 350 ? -34.146 -24.676 51.932 1.00 89.38 350 ILE A N 1
ATOM 2552 C CA . ILE A 1 350 ? -34.490 -26.096 52.083 1.00 89.38 350 ILE A CA 1
ATOM 2553 C C . ILE A 1 350 ? -33.721 -26.713 53.249 1.00 89.38 350 ILE A C 1
ATOM 2555 O O . ILE A 1 350 ? -32.770 -26.122 53.759 1.00 89.38 350 ILE A O 1
ATOM 2559 N N . ASP A 1 351 ? -34.111 -27.912 53.679 1.00 92.62 351 ASP A N 1
ATOM 2560 C CA . ASP A 1 351 ? -33.359 -28.612 54.717 1.00 92.62 351 ASP A CA 1
ATOM 2561 C C . ASP A 1 351 ? -32.054 -29.252 54.171 1.00 92.62 351 ASP A C 1
ATOM 2563 O O . ASP A 1 351 ? -31.923 -29.517 52.968 1.00 92.62 351 ASP A O 1
ATOM 2567 N N . PRO A 1 352 ? -31.057 -29.519 55.038 1.00 88.00 352 PRO A N 1
ATOM 2568 C CA . PRO A 1 352 ? -29.790 -30.133 54.634 1.00 88.00 352 PRO A CA 1
ATOM 2569 C C . PRO A 1 352 ? -29.902 -31.521 53.982 1.00 88.00 352 PRO A C 1
ATOM 2571 O O . PRO A 1 352 ? -29.025 -31.898 53.205 1.00 88.00 352 PRO A O 1
ATOM 2574 N N . GLU A 1 353 ? -30.937 -32.313 54.272 1.00 87.38 353 GLU A N 1
ATOM 2575 C CA . GLU A 1 353 ? -31.134 -33.614 53.621 1.00 87.38 353 GLU A CA 1
ATOM 2576 C C . GLU A 1 353 ? -31.660 -33.452 52.193 1.00 87.38 353 GLU A C 1
ATOM 2578 O O . GLU A 1 353 ? -31.178 -34.130 51.282 1.00 87.38 353 GLU A O 1
ATOM 2583 N N . GLN A 1 354 ? -32.554 -32.489 51.963 1.00 82.75 354 GLN A N 1
ATOM 2584 C CA . GLN A 1 354 ? -32.996 -32.098 50.623 1.00 82.75 354 GLN A CA 1
ATOM 2585 C C . GLN A 1 354 ? -31.829 -31.572 49.780 1.00 82.75 354 GLN A C 1
ATOM 2587 O O . GLN A 1 354 ? -31.665 -31.981 48.628 1.00 82.75 354 GLN A O 1
ATOM 2592 N N . ALA A 1 355 ? -30.954 -30.747 50.361 1.00 82.62 355 ALA A N 1
ATOM 2593 C CA . ALA A 1 355 ? -29.746 -30.271 49.686 1.00 82.62 355 ALA A CA 1
ATOM 2594 C C . ALA A 1 355 ? -28.786 -31.422 49.313 1.00 82.62 355 ALA A C 1
ATOM 2596 O O . ALA A 1 355 ? -28.221 -31.421 48.216 1.00 82.62 355 ALA A O 1
ATOM 2597 N N . ARG A 1 356 ? -28.644 -32.452 50.167 1.00 86.69 356 ARG A N 1
ATOM 2598 C CA . ARG A 1 356 ? -27.868 -33.668 49.835 1.00 86.69 356 ARG A CA 1
ATOM 2599 C C . ARG A 1 356 ? -28.477 -34.445 48.674 1.00 86.69 356 ARG A C 1
ATOM 2601 O O . ARG A 1 356 ? -27.735 -34.894 47.802 1.00 86.69 356 ARG A O 1
ATOM 2608 N N . ALA A 1 357 ? -29.799 -34.600 48.653 1.00 83.88 357 ALA A N 1
ATOM 2609 C CA . ALA A 1 357 ? -30.494 -35.312 47.584 1.00 83.88 357 ALA A CA 1
ATOM 2610 C C . ALA A 1 357 ? -30.341 -34.601 46.228 1.00 83.88 357 ALA A C 1
ATOM 2612 O O . ALA A 1 357 ? -30.062 -35.249 45.220 1.00 83.88 357 ALA A O 1
ATOM 2613 N N . ILE A 1 358 ? -30.445 -33.267 46.214 1.00 79.56 358 ILE A N 1
ATOM 2614 C CA . ILE A 1 358 ? -30.236 -32.450 45.010 1.00 79.56 358 ILE A CA 1
ATOM 2615 C C . ILE A 1 358 ? -28.790 -32.572 44.522 1.00 79.56 358 ILE A C 1
ATOM 2617 O O . ILE A 1 358 ? -28.565 -32.824 43.339 1.00 79.56 358 ILE A O 1
ATOM 2621 N N . TYR A 1 359 ? -27.810 -32.474 45.426 1.00 82.19 359 TYR A N 1
ATOM 2622 C CA . TYR A 1 359 ? -26.399 -32.631 45.068 1.00 82.19 359 TYR A CA 1
ATOM 2623 C C . TYR A 1 359 ? -26.109 -34.010 44.459 1.00 82.19 359 TYR A C 1
ATOM 2625 O O . TYR A 1 359 ? -25.439 -34.109 43.432 1.00 82.19 359 TYR A O 1
ATOM 2633 N N . ALA A 1 360 ? -26.653 -35.078 45.050 1.00 81.12 360 ALA A N 1
ATOM 2634 C CA . ALA A 1 360 ? -26.502 -36.435 44.532 1.00 81.12 360 ALA A CA 1
ATOM 2635 C C . ALA A 1 360 ? -27.128 -36.600 43.134 1.00 81.12 360 ALA A C 1
ATOM 2637 O O . ALA A 1 360 ? -26.529 -37.231 42.263 1.00 81.12 360 ALA A O 1
ATOM 2638 N N . ALA A 1 361 ? -28.298 -35.999 42.893 1.00 77.94 361 ALA A N 1
ATOM 2639 C CA . ALA A 1 361 ? -28.948 -36.017 41.584 1.00 77.94 361 ALA A CA 1
ATOM 2640 C C . ALA A 1 361 ? -28.138 -35.253 40.521 1.00 77.94 361 ALA A C 1
ATOM 2642 O O . ALA A 1 361 ? -27.979 -35.745 39.404 1.00 77.94 361 ALA A O 1
ATOM 2643 N N . MET A 1 362 ? -27.573 -34.094 40.876 1.00 76.00 362 MET A N 1
ATOM 2644 C CA . MET A 1 362 ? -26.699 -33.317 39.990 1.00 76.00 362 MET A CA 1
ATOM 2645 C C . MET A 1 362 ? -25.411 -34.072 39.656 1.00 76.00 362 MET A C 1
ATOM 2647 O O . MET A 1 362 ? -25.029 -34.138 38.492 1.00 76.00 362 MET A O 1
ATOM 2651 N N . ALA A 1 363 ? -24.771 -34.691 40.652 1.00 76.00 363 ALA A N 1
ATOM 2652 C CA . ALA A 1 363 ? -23.574 -35.500 40.440 1.00 76.00 363 ALA A CA 1
ATOM 2653 C C . ALA A 1 363 ? -23.854 -36.702 39.517 1.00 76.00 363 ALA A C 1
ATOM 2655 O O . ALA A 1 363 ? -23.058 -36.993 38.627 1.00 76.00 363 ALA A O 1
ATOM 2656 N N . ALA A 1 364 ? -25.006 -37.363 39.671 1.00 70.56 364 ALA A N 1
ATOM 2657 C CA . ALA A 1 364 ? -25.413 -38.471 38.807 1.00 70.56 364 ALA A CA 1
ATOM 2658 C C . ALA A 1 364 ? -25.714 -38.028 37.363 1.00 70.56 364 ALA A C 1
ATOM 2660 O O . ALA A 1 364 ? -25.338 -38.725 36.420 1.00 70.56 364 ALA A O 1
ATOM 2661 N N . ALA A 1 365 ? -26.364 -36.875 37.177 1.00 68.50 365 ALA A N 1
ATOM 2662 C CA . ALA A 1 365 ? -26.617 -36.306 35.853 1.00 68.50 365 ALA A CA 1
ATOM 2663 C C . ALA A 1 365 ? -25.308 -35.930 35.142 1.00 68.50 365 ALA A C 1
ATOM 2665 O O . ALA A 1 365 ? -25.124 -36.266 33.976 1.00 68.50 365 ALA A O 1
ATOM 2666 N N . PHE A 1 366 ? -24.369 -35.333 35.878 1.00 69.44 366 PHE A N 1
ATOM 2667 C CA . PHE A 1 366 ? -23.070 -34.925 35.350 1.00 69.44 366 PHE A CA 1
ATOM 2668 C C . PHE A 1 366 ? -22.213 -36.123 34.916 1.00 69.44 366 PHE A C 1
ATOM 2670 O O . PHE A 1 366 ? -21.625 -36.111 33.841 1.00 69.44 366 PHE A O 1
ATOM 2677 N N . VAL A 1 367 ? -22.194 -37.204 35.707 1.00 68.31 367 VAL A N 1
ATOM 2678 C CA . VAL A 1 367 ? -21.501 -38.453 35.333 1.00 68.31 367 VAL A CA 1
ATOM 2679 C C . VAL A 1 367 ? -22.126 -39.095 34.090 1.00 68.31 367 VAL A C 1
ATOM 2681 O O . VAL A 1 367 ? -21.413 -39.712 33.307 1.00 68.31 367 VAL A O 1
ATOM 2684 N N . LYS A 1 368 ? -23.441 -38.948 33.890 1.00 65.12 368 LYS A N 1
ATOM 2685 C CA . LYS A 1 368 ? -24.143 -39.478 32.715 1.00 65.12 368 LYS A CA 1
ATOM 2686 C C . LYS A 1 368 ? -23.869 -38.674 31.438 1.00 65.12 368 LYS A C 1
ATOM 2688 O O . LYS A 1 368 ? -23.859 -39.270 30.372 1.00 65.12 368 LYS A O 1
ATOM 2693 N N . GLU A 1 369 ? -23.686 -37.358 31.529 1.00 56.84 369 GLU A N 1
ATOM 2694 C CA . GLU A 1 369 ? -23.318 -36.515 30.376 1.00 56.84 369 GLU A CA 1
ATOM 2695 C C . GLU A 1 369 ? -21.825 -36.592 30.028 1.00 56.84 369 GLU A C 1
ATOM 2697 O O . GLU A 1 369 ? -21.458 -36.371 28.879 1.00 56.84 369 GLU A O 1
ATOM 2702 N N . ALA A 1 370 ? -20.968 -36.921 30.998 1.00 55.22 370 ALA A N 1
ATOM 2703 C CA . ALA A 1 370 ? -19.526 -37.058 30.796 1.00 55.22 370 ALA A CA 1
ATOM 2704 C C . ALA A 1 370 ? -19.077 -38.432 30.243 1.00 55.22 370 ALA A C 1
ATOM 2706 O O . ALA A 1 370 ? -17.883 -38.609 29.997 1.00 55.22 370 ALA A O 1
ATOM 2707 N N . ALA A 1 371 ? -19.991 -39.400 30.088 1.00 49.84 371 ALA A N 1
ATOM 2708 C CA . ALA A 1 371 ? -19.728 -40.775 29.635 1.00 49.84 371 ALA A CA 1
ATOM 2709 C C . ALA A 1 371 ? -20.252 -41.028 28.215 1.00 49.84 371 ALA A C 1
ATOM 2711 O O . ALA A 1 371 ? -19.539 -41.713 27.448 1.00 49.84 371 ALA A O 1
#